Protein AF-A0A5B7D4N6-F1 (afdb_monomer)

Sequence (254 aa):
MAEAPPDDCRPLKYSIHKFSTFSSNYVPENILEDKPSNQGSRWSSDSNNPPQSWGSTFNFSIWHVALGGFDEWTMVQKCINWYTTYREREAIRLCLKHFRQHNYTEAFESLEKRTRVTLEDPRLTRLHKMLVEQGDFDGCEQLIGEAAEEYKPQWTPIIPNPGGSSGPPPRPGMRGGHQMCIDTNTQGSRQLFILAGQRIKEYLTDFFMYNIDTDTVTYISDGTRKDSSSVPAAGFTQKATIDPHLNQIHVLSY

Foldseek 3Di:
DDDDDPPAKDWDDDDCPDDDAFDDLQDPCLQDDQDPVDPSSWTWHPDCPVPDDPDRPGTDIHRYDIDIGHDPCVVVVVVVVVVVVVVVLVVLLVVLVVCVVVVVVVSNCVSCVVPVRDNDDVLVVVLCCCVPVPVPPVVNVVSVVVVVVVDDDDDDDPDDQPPDPPPGADDDDDFAQWDWEWDPPPPPWIKIKIAWGDDPHDTFQWIWIATPRVRHIDTPDRRPDPPCVPTDDGDGNWDWYADNVVRDIDIHDD

InterPro domains:
  IPR006594 LIS1 homology motif [PS50896] (87-119)
  IPR010565 Muskelin, N-terminal [PF06588] (50-122)
  IPR052456 CTLH complex component protein [PTHR15526] (51-186)

Secondary structure (DSSP, 8-state):
-PPPPSTT-EEEP------S---TT--GGGGGS--TT-TTSSEE-S---S--SSSTTSPPEE----EEE---HHHHHHHHHHHHHHHHHHHHHHHHHHHHHTT-HHHHHHHHHHH----S-HHHHHHHIIIIII--HHHHHHHHHHHHHH-------SS-----SS----PPPP-BS-EEEEE--STT--EEEEEEEEETTEEEEEEEEEETTTTEEEEEE-S--S-TTSSPPP-SS-EEEEETTTTEEEEE--

Organism: Portunus trituberculatus (NCBI:txid210409)

pLDDT: mean 83.98, std 14.13, range [33.28, 98.06]

Nearest PDB structures (foldseek):
  8ttq-assembly1_B  TM=3.497E-01  e=1.513E-15  Homo sapiens
  8pks-assembly7_M  TM=7.128E-01  e=9.989E-03  Homo sapiens
  8p2u-assembly1_A  TM=6.263E-01  e=2.662E-02  synthetic construct
  4iqk-assembly1_A  TM=7.103E-01  e=1.496E-02  Homo sapiens
  8pjq-assembly1_A  TM=6.071E-01  e=5.632E-02  synthetic construct

Radius of gyration: 26.28 Å; Cα contacts (8 Å, |Δi|>4): 325; chains: 1; bounding box: 58×65×65 Å

Solvent-accessible surface area (backbone atoms only — not comparable to full-atom values): 15456 Å² total; per-residue (Å²): 130,86,81,75,60,65,99,69,52,38,83,53,88,84,76,90,85,78,76,94,63,52,35,88,84,18,38,71,72,30,20,75,41,88,43,91,91,40,92,68,35,17,18,24,33,67,55,46,81,82,80,78,50,100,45,94,87,45,50,43,73,46,45,59,66,85,49,72,40,72,78,56,58,83,58,46,51,54,53,49,53,52,49,49,55,50,50,52,53,50,49,52,29,50,50,40,51,52,24,58,76,70,68,38,57,70,62,29,54,53,49,37,71,74,67,68,58,74,73,66,57,70,67,58,55,50,43,46,44,31,52,72,74,65,63,36,56,70,61,39,53,51,56,53,52,57,52,55,73,68,62,67,92,78,84,74,70,94,69,73,78,80,92,54,101,61,76,81,74,81,64,87,70,82,63,47,48,48,36,69,38,74,40,76,73,51,88,94,47,40,33,39,36,41,38,42,4,30,41,96,88,45,66,30,41,30,30,36,37,34,32,69,80,77,76,43,64,44,80,78,38,82,52,76,66,88,68,67,85,80,50,70,76,62,38,67,63,47,47,61,48,66,41,72,89,78,72,42,74,51,73,52,77,133

Structure (mmCIF, N/CA/C/O backbone):
data_AF-A0A5B7D4N6-F1
#
_entry.id   AF-A0A5B7D4N6-F1
#
loop_
_atom_site.group_PDB
_atom_site.id
_atom_site.type_symbol
_atom_site.label_atom_id
_atom_site.label_alt_id
_atom_site.label_comp_id
_atom_site.label_asym_id
_atom_site.label_entity_id
_atom_site.label_seq_id
_atom_site.pdbx_PDB_ins_code
_atom_site.Cartn_x
_atom_site.Cartn_y
_atom_site.Cartn_z
_atom_site.occupancy
_atom_site.B_iso_or_equiv
_atom_site.auth_seq_id
_atom_site.auth_comp_id
_atom_site.auth_asym_id
_atom_site.auth_atom_id
_atom_site.pdbx_PDB_model_num
ATOM 1 N N . MET A 1 1 ? 14.338 -12.158 -30.156 1.00 33.28 1 MET A N 1
ATOM 2 C CA . MET A 1 1 ? 13.023 -11.514 -30.347 1.00 33.28 1 MET A CA 1
ATOM 3 C C . MET A 1 1 ? 12.293 -11.657 -29.028 1.00 33.28 1 MET A C 1
ATOM 5 O O . MET A 1 1 ? 12.225 -12.778 -28.549 1.00 33.28 1 MET A O 1
ATOM 9 N N . ALA A 1 2 ? 11.912 -10.549 -28.391 1.00 34.78 2 ALA A N 1
ATOM 10 C CA . ALA A 1 2 ? 11.245 -10.567 -27.090 1.00 34.78 2 ALA A CA 1
ATOM 11 C C . ALA A 1 2 ? 9.877 -11.257 -27.221 1.00 34.78 2 ALA A C 1
ATOM 13 O O . ALA A 1 2 ? 9.110 -10.902 -28.116 1.00 34.78 2 ALA A O 1
ATOM 14 N N . GLU A 1 3 ? 9.604 -12.260 -26.385 1.00 36.84 3 GLU A N 1
ATOM 15 C CA . GLU A 1 3 ? 8.270 -12.858 -26.284 1.00 36.84 3 GLU A CA 1
ATOM 16 C C . GLU A 1 3 ? 7.305 -11.830 -25.697 1.00 36.84 3 GLU A C 1
ATOM 18 O O . GLU A 1 3 ? 7.636 -11.098 -24.760 1.00 36.84 3 GLU A O 1
ATOM 23 N N . ALA A 1 4 ? 6.139 -11.725 -26.330 1.00 39.22 4 ALA A N 1
ATOM 24 C CA . ALA A 1 4 ? 5.142 -10.728 -26.004 1.00 39.22 4 ALA A CA 1
ATOM 25 C C . ALA A 1 4 ? 4.599 -10.951 -24.578 1.00 39.22 4 ALA A C 1
ATOM 27 O O . ALA A 1 4 ? 4.459 -12.099 -24.148 1.00 39.22 4 ALA A O 1
ATOM 28 N N . PRO A 1 5 ? 4.279 -9.869 -23.844 1.00 44.69 5 PRO A N 1
ATOM 29 C CA . PRO A 1 5 ? 3.538 -9.967 -22.589 1.00 44.69 5 PRO A CA 1
ATOM 30 C C . PRO A 1 5 ? 2.237 -10.772 -22.796 1.00 44.69 5 PRO A C 1
ATOM 32 O O . PRO A 1 5 ? 1.761 -10.839 -23.930 1.00 44.69 5 PRO A O 1
ATOM 35 N N . PRO A 1 6 ? 1.650 -11.380 -21.739 1.00 51.59 6 PRO A N 1
ATOM 36 C CA . PRO A 1 6 ? 0.363 -12.080 -21.856 1.00 51.59 6 PRO A CA 1
ATOM 37 C C . PRO A 1 6 ? -0.610 -11.196 -22.641 1.00 51.59 6 PRO A C 1
ATOM 39 O O . PRO A 1 6 ? -0.659 -10.013 -22.321 1.00 51.59 6 PRO A O 1
ATOM 42 N N . ASP A 1 7 ? -1.316 -11.750 -23.639 1.00 55.69 7 ASP A N 1
ATOM 43 C CA . ASP A 1 7 ? -1.948 -11.063 -24.798 1.00 55.69 7 ASP A CA 1
ATOM 44 C C . ASP A 1 7 ? -2.719 -9.742 -24.528 1.00 55.69 7 ASP A C 1
ATOM 46 O O . ASP A 1 7 ? -2.995 -8.989 -25.459 1.00 55.69 7 ASP A O 1
ATOM 50 N N . ASP A 1 8 ? -3.034 -9.410 -23.272 1.00 66.88 8 ASP A N 1
ATOM 51 C CA . ASP A 1 8 ? -3.729 -8.188 -22.852 1.00 66.88 8 ASP A CA 1
ATOM 52 C C . ASP A 1 8 ? -2.929 -7.211 -21.961 1.00 66.88 8 ASP A C 1
ATOM 54 O O . ASP A 1 8 ? -3.451 -6.151 -21.616 1.00 66.88 8 ASP A O 1
ATOM 58 N N . CYS A 1 9 ? -1.680 -7.504 -21.580 1.00 74.12 9 CYS A N 1
ATOM 59 C CA . CYS A 1 9 ? -0.833 -6.564 -20.836 1.00 74.12 9 CYS A CA 1
ATOM 60 C C . CYS A 1 9 ? -0.079 -5.653 -21.817 1.00 74.12 9 CYS A C 1
ATOM 62 O O . CYS A 1 9 ? 0.764 -6.099 -22.595 1.00 74.12 9 CYS A O 1
ATOM 64 N N . ARG A 1 10 ? -0.405 -4.358 -21.797 1.00 86.88 10 ARG A N 1
ATOM 65 C CA . ARG A 1 10 ? -0.003 -3.367 -22.805 1.00 86.88 10 ARG A CA 1
ATOM 66 C C . ARG A 1 10 ? 0.892 -2.290 -22.185 1.00 86.88 10 ARG A C 1
ATOM 68 O O . ARG A 1 10 ? 0.753 -1.995 -20.994 1.00 86.88 10 ARG A O 1
ATOM 75 N N . PRO A 1 11 ? 1.783 -1.659 -22.971 1.00 89.94 11 PRO A N 1
ATOM 76 C CA . PRO A 1 11 ? 2.513 -0.479 -22.522 1.00 89.94 11 PRO A CA 1
ATOM 77 C C . PRO A 1 11 ? 1.553 0.664 -22.166 1.00 89.94 11 PRO A C 1
ATOM 79 O O . PRO A 1 11 ? 0.771 1.119 -23.001 1.00 89.94 11 PRO A O 1
ATOM 82 N N . LEU A 1 12 ? 1.638 1.154 -20.932 1.00 93.50 12 LEU A N 1
ATOM 83 C CA . LEU A 1 12 ? 0.841 2.268 -20.433 1.00 93.50 12 LEU A CA 1
ATOM 84 C C . LEU A 1 12 ? 1.599 3.579 -20.636 1.00 93.50 12 LEU A C 1
ATOM 86 O O . LEU A 1 12 ? 2.702 3.774 -20.122 1.00 93.50 12 LEU A O 1
ATOM 90 N N . LYS A 1 13 ? 0.984 4.508 -21.371 1.00 94.38 13 LYS A N 1
ATOM 91 C CA . LYS A 1 13 ? 1.524 5.859 -21.555 1.00 94.38 13 LYS A CA 1
ATOM 92 C C . LYS A 1 13 ? 1.399 6.653 -20.257 1.00 94.38 13 LYS A C 1
ATOM 94 O O . LYS A 1 13 ? 0.362 6.614 -19.600 1.00 94.38 13 LYS A O 1
ATOM 99 N N . TYR A 1 14 ? 2.428 7.424 -19.929 1.00 96.50 14 TYR A N 1
ATOM 100 C CA . TYR A 1 14 ? 2.432 8.312 -18.772 1.00 96.50 14 TYR A CA 1
ATOM 101 C C . TYR A 1 14 ? 3.168 9.618 -19.089 1.00 96.50 14 TYR A C 1
ATOM 103 O O . TYR A 1 14 ? 3.873 9.727 -20.092 1.00 96.50 14 TYR A O 1
ATOM 111 N N . SER A 1 15 ? 2.986 10.617 -18.229 1.00 97.50 15 SER A N 1
ATOM 112 C CA . SER A 1 15 ? 3.754 11.861 -18.226 1.00 97.50 15 SER A CA 1
ATOM 113 C C . SER A 1 15 ? 4.344 12.099 -16.842 1.00 97.50 15 SER A C 1
ATOM 115 O O . SER A 1 15 ? 3.844 11.585 -15.836 1.00 97.50 15 SER A O 1
ATOM 117 N N . ILE A 1 16 ? 5.419 12.882 -16.774 1.00 97.50 16 ILE A N 1
ATOM 118 C CA . ILE A 1 16 ? 5.970 13.296 -15.488 1.00 97.50 16 ILE A CA 1
ATOM 119 C C . ILE A 1 16 ? 5.017 14.314 -14.864 1.00 97.50 16 ILE A C 1
ATOM 121 O O . ILE A 1 16 ? 4.858 15.425 -15.360 1.00 97.50 16 ILE A O 1
ATOM 125 N N . HIS A 1 17 ? 4.365 13.925 -13.768 1.00 97.38 17 HIS A N 1
ATOM 126 C CA . HIS A 1 17 ? 3.472 14.822 -13.035 1.00 97.38 17 HIS A CA 1
ATOM 127 C C . HIS A 1 17 ? 4.224 15.664 -11.997 1.00 97.38 17 HIS A C 1
ATOM 129 O O . HIS A 1 17 ? 3.964 16.856 -11.848 1.00 97.38 17 HIS A O 1
ATOM 135 N N . LYS A 1 18 ? 5.142 15.032 -11.257 1.00 96.56 18 LYS A N 1
ATOM 136 C CA . LYS A 1 18 ? 5.980 15.654 -10.230 1.00 96.56 18 LYS A CA 1
ATOM 137 C C . LYS A 1 18 ? 7.318 14.935 -10.143 1.00 96.56 18 LYS A C 1
ATOM 139 O O . LYS A 1 18 ? 7.412 13.745 -10.427 1.00 96.56 18 LYS A O 1
ATOM 144 N N . PHE A 1 19 ? 8.313 15.665 -9.674 1.00 93.88 19 PHE A N 1
ATOM 145 C CA . PHE A 1 19 ? 9.635 15.178 -9.311 1.00 93.88 19 PHE A CA 1
ATOM 146 C C . PHE A 1 19 ? 10.076 15.915 -8.045 1.00 93.88 19 PHE A C 1
ATOM 148 O O . PHE A 1 19 ? 9.573 17.000 -7.754 1.00 93.88 19 PHE A O 1
ATOM 155 N N . SER A 1 20 ? 10.978 15.317 -7.271 1.00 91.88 20 SER A N 1
ATOM 156 C CA . SER A 1 20 ? 11.543 15.971 -6.090 1.00 91.88 20 SER A CA 1
ATOM 157 C C . SER A 1 20 ? 12.493 17.086 -6.512 1.00 91.88 20 SER A C 1
ATOM 159 O O . SER A 1 20 ? 12.248 18.257 -6.240 1.00 91.88 20 SER A O 1
ATOM 161 N N . THR A 1 21 ? 13.560 16.709 -7.209 1.00 91.44 21 THR A N 1
ATOM 162 C CA . THR A 1 21 ? 14.623 17.589 -7.688 1.00 91.44 21 THR A CA 1
ATOM 163 C C . THR A 1 21 ? 15.285 16.984 -8.923 1.00 91.44 21 THR A C 1
ATOM 165 O O . THR A 1 21 ? 15.031 15.825 -9.271 1.00 91.44 21 THR A O 1
ATOM 168 N N . PHE A 1 22 ? 16.144 17.745 -9.599 1.00 93.62 22 PHE A N 1
ATOM 169 C CA . PHE A 1 22 ? 17.024 17.193 -10.620 1.00 93.62 22 PHE A CA 1
ATOM 170 C C . PHE A 1 22 ? 18.331 17.978 -10.731 1.00 93.62 22 PHE A C 1
ATOM 172 O O . PHE A 1 22 ? 18.395 19.165 -10.415 1.00 93.62 22 PHE A O 1
ATOM 179 N N . SER A 1 23 ? 19.382 17.306 -11.192 1.00 92.19 23 SER A N 1
ATOM 180 C CA . SER A 1 23 ? 20.697 17.895 -11.410 1.00 92.19 23 SER A CA 1
ATOM 181 C C . SER A 1 23 ? 20.888 18.270 -12.876 1.00 92.19 23 SER A C 1
ATOM 183 O O . SER A 1 23 ? 20.861 17.408 -13.753 1.00 92.19 23 SER A O 1
ATOM 185 N N . SER A 1 24 ? 21.179 19.548 -13.136 1.00 91.19 24 SER A N 1
ATOM 186 C CA . SER A 1 24 ? 21.671 20.023 -14.435 1.00 91.19 24 SER A CA 1
ATOM 187 C C . SER A 1 24 ? 20.768 19.578 -15.607 1.00 91.19 24 SER A C 1
ATOM 189 O O . SER A 1 24 ? 19.564 19.817 -15.564 1.00 91.19 24 SER A O 1
ATOM 191 N N . ASN A 1 25 ? 21.321 18.926 -16.635 1.00 90.69 25 ASN A N 1
ATOM 192 C CA . ASN A 1 25 ? 20.575 18.443 -17.807 1.00 90.69 25 ASN A CA 1
ATOM 193 C C . ASN A 1 25 ? 19.912 17.060 -17.613 1.00 90.69 25 ASN A C 1
ATOM 195 O O . ASN A 1 25 ? 19.332 16.520 -18.555 1.00 90.69 25 ASN A O 1
ATOM 199 N N . TYR A 1 26 ? 19.991 16.465 -16.419 1.00 94.38 26 TYR A N 1
ATOM 200 C CA . TYR A 1 26 ? 19.408 15.153 -16.117 1.00 94.38 26 TYR A CA 1
ATOM 201 C C . TYR A 1 26 ? 17.948 15.285 -15.675 1.00 94.38 26 TYR A C 1
ATOM 203 O O . TYR A 1 26 ? 17.583 14.963 -14.540 1.00 94.38 26 TYR A O 1
ATOM 211 N N . VAL A 1 27 ? 17.124 15.822 -16.572 1.00 96.31 27 VAL A N 1
ATOM 212 C CA . VAL A 1 27 ? 15.722 16.148 -16.306 1.00 96.31 27 VAL A CA 1
ATOM 213 C C . VAL A 1 27 ? 14.854 14.889 -16.137 1.00 96.31 27 VAL A C 1
ATOM 215 O O . VAL A 1 27 ? 15.186 13.831 -16.679 1.00 96.31 27 VAL A O 1
ATOM 218 N N . PRO A 1 28 ? 13.741 14.971 -15.388 1.00 96.94 28 PRO A N 1
ATOM 219 C CA . PRO A 1 28 ? 12.805 13.862 -15.186 1.00 96.94 28 PRO A CA 1
ATOM 220 C C . PRO A 1 28 ? 12.286 13.224 -16.478 1.00 96.94 28 PRO A C 1
ATOM 222 O O . PRO A 1 28 ? 12.101 12.013 -16.530 1.00 96.94 28 PRO A O 1
ATOM 225 N N . GLU A 1 29 ? 12.073 14.017 -17.528 1.00 97.19 29 GLU A N 1
ATOM 226 C CA . GLU A 1 29 ? 11.532 13.571 -18.815 1.00 97.19 29 GLU A CA 1
ATOM 227 C C . GLU A 1 29 ? 12.453 12.582 -19.537 1.00 97.19 29 GLU A C 1
ATOM 229 O O . GLU A 1 29 ? 11.976 11.793 -20.350 1.00 97.19 29 GLU A O 1
ATOM 234 N N . ASN A 1 30 ? 13.747 12.556 -19.202 1.00 96.81 30 ASN A N 1
ATOM 235 C CA . ASN A 1 30 ? 14.701 11.631 -19.807 1.00 96.81 30 ASN A CA 1
ATOM 236 C C . ASN A 1 30 ? 14.340 10.157 -19.558 1.00 96.81 30 ASN A C 1
ATOM 238 O O . ASN A 1 30 ? 14.738 9.308 -20.347 1.00 96.81 30 ASN A O 1
ATOM 242 N N . ILE A 1 31 ? 13.563 9.838 -18.511 1.00 97.06 31 ILE A N 1
ATOM 243 C CA . ILE A 1 31 ? 13.152 8.450 -18.229 1.00 97.06 31 ILE A CA 1
ATOM 244 C C . ILE A 1 31 ? 12.132 7.906 -19.241 1.00 97.06 31 ILE A C 1
ATOM 246 O O . ILE A 1 31 ? 11.876 6.703 -19.256 1.00 97.06 31 ILE A O 1
ATOM 250 N N . LEU A 1 32 ? 11.515 8.776 -20.049 1.00 96.06 32 LEU A N 1
ATOM 251 C CA . LEU A 1 32 ? 10.530 8.394 -21.066 1.00 96.06 32 LEU A CA 1
ATOM 252 C C . LEU A 1 32 ? 11.181 7.715 -22.280 1.00 96.06 32 LEU A C 1
ATOM 254 O O . LEU A 1 32 ? 10.492 7.049 -23.049 1.00 96.06 32 LEU A O 1
ATOM 258 N N . GLU A 1 33 ? 12.491 7.885 -22.463 1.00 93.62 33 GLU A N 1
ATOM 259 C CA . GLU A 1 33 ? 13.233 7.371 -23.610 1.00 93.62 33 GLU A CA 1
ATOM 260 C C . GLU A 1 33 ? 14.192 6.254 -23.187 1.00 93.62 33 GLU A C 1
ATOM 262 O O . GLU A 1 33 ? 15.013 6.435 -22.290 1.00 93.62 33 GLU A O 1
ATOM 267 N N . ASP A 1 34 ? 14.141 5.113 -23.872 1.00 94.38 34 ASP A N 1
ATOM 268 C CA . ASP A 1 34 ? 15.116 4.037 -23.680 1.00 94.38 34 ASP A CA 1
ATOM 269 C C . ASP A 1 34 ? 16.319 4.238 -24.616 1.00 94.38 34 ASP A C 1
ATOM 271 O O . ASP A 1 34 ? 16.313 3.830 -25.781 1.00 94.38 34 ASP A O 1
ATOM 275 N N . LYS A 1 35 ? 17.343 4.953 -24.132 1.00 94.62 35 LYS A N 1
ATOM 276 C CA . LYS A 1 35 ? 18.585 5.231 -24.880 1.00 94.62 35 LYS A CA 1
ATOM 277 C C . LYS A 1 35 ? 19.815 4.771 -24.084 1.00 94.62 35 LYS A C 1
ATOM 279 O O . LYS A 1 35 ? 20.587 5.615 -23.622 1.00 94.62 35 LYS A O 1
ATOM 284 N N . PRO A 1 36 ? 20.062 3.452 -23.960 1.00 92.44 36 PRO A N 1
ATOM 285 C CA . PRO A 1 36 ? 21.145 2.910 -23.130 1.00 92.44 36 PRO A CA 1
ATOM 286 C C . PRO A 1 36 ? 22.546 3.314 -23.615 1.00 92.44 36 PRO A C 1
ATOM 288 O O . PRO A 1 36 ? 23.494 3.339 -22.836 1.00 92.44 36 PRO A O 1
ATOM 291 N N . SER A 1 37 ? 22.692 3.678 -24.893 1.00 92.94 37 SER A N 1
ATOM 292 C CA . SER A 1 37 ? 23.948 4.179 -25.464 1.00 92.94 37 SER A CA 1
ATOM 293 C C . SER A 1 37 ? 24.244 5.648 -25.135 1.00 92.94 37 SER A C 1
ATOM 295 O O . SER A 1 37 ? 25.314 6.143 -25.483 1.00 92.94 37 SER A O 1
ATOM 297 N N . ASN A 1 38 ? 23.311 6.375 -24.513 1.00 92.44 38 ASN A N 1
ATOM 298 C CA . ASN A 1 38 ? 23.453 7.792 -24.193 1.00 92.44 38 ASN A CA 1
ATOM 299 C C . ASN A 1 38 ? 23.505 8.000 -22.675 1.00 92.44 38 ASN A C 1
ATOM 301 O O . ASN A 1 38 ? 22.468 8.007 -22.019 1.00 92.44 38 ASN A O 1
ATOM 305 N N . GLN A 1 39 ? 24.695 8.283 -22.130 1.00 90.44 39 GLN 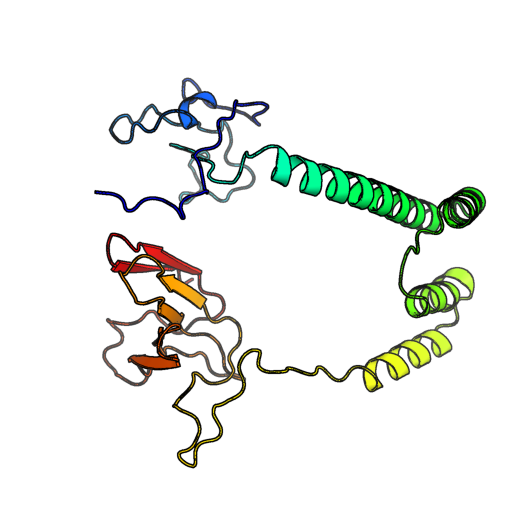A N 1
ATOM 306 C CA . GLN A 1 39 ? 24.894 8.546 -20.694 1.00 90.44 39 GLN A CA 1
ATOM 307 C C . GLN A 1 39 ? 24.040 9.719 -20.155 1.00 90.44 39 GLN A C 1
ATOM 309 O O . GLN A 1 39 ? 23.751 9.798 -18.958 1.00 90.44 39 GLN A O 1
ATOM 314 N N . GLY A 1 40 ? 23.650 10.648 -21.030 1.00 92.00 40 GLY A N 1
ATOM 315 C CA . GLY A 1 40 ? 22.785 11.776 -20.697 1.00 92.00 40 GLY A CA 1
ATOM 316 C C . GLY A 1 40 ? 21.304 11.417 -20.562 1.00 92.00 40 GLY A C 1
ATOM 317 O O . GLY A 1 40 ? 20.560 12.199 -19.979 1.00 92.00 40 GLY A O 1
ATOM 318 N N . SER A 1 41 ? 20.871 10.253 -21.061 1.00 95.00 41 SER A N 1
ATOM 319 C CA . SER A 1 41 ? 19.463 9.832 -21.086 1.00 95.00 41 SER A CA 1
ATOM 320 C C . SER A 1 41 ? 19.027 9.245 -19.748 1.00 95.00 41 SER A C 1
ATOM 322 O O . SER A 1 41 ? 18.723 8.062 -19.625 1.00 95.00 41 SER A O 1
ATOM 324 N N . ARG A 1 42 ? 19.058 10.082 -18.713 1.00 95.31 42 ARG A N 1
ATOM 325 C CA . ARG A 1 42 ? 18.608 9.739 -17.366 1.00 95.31 42 ARG A CA 1
ATOM 326 C C . ARG A 1 42 ? 18.057 10.954 -16.645 1.00 95.31 42 ARG A C 1
ATOM 328 O O . ARG A 1 42 ? 18.515 12.077 -16.864 1.00 95.31 42 ARG A O 1
ATOM 335 N N . TRP A 1 43 ? 17.139 10.711 -15.725 1.00 96.06 43 TRP A N 1
ATOM 336 C CA . TRP A 1 43 ? 16.893 11.628 -14.623 1.00 96.06 43 TRP A CA 1
ATOM 337 C C . TRP A 1 43 ? 17.981 11.439 -13.570 1.00 96.06 43 TRP A C 1
ATOM 339 O O . TRP A 1 43 ? 18.435 10.316 -13.334 1.00 96.06 43 TRP A O 1
ATOM 349 N N . SER A 1 44 ? 18.421 12.516 -12.925 1.00 94.31 44 SER A N 1
ATOM 350 C CA . SER A 1 44 ? 19.272 12.417 -11.740 1.00 94.31 44 SER A CA 1
ATOM 351 C C . SER A 1 44 ? 18.859 13.431 -10.698 1.00 94.31 44 SER A C 1
ATOM 353 O O . SER A 1 44 ? 18.706 14.597 -11.042 1.00 94.31 44 SER A O 1
ATOM 355 N N . SER A 1 45 ? 18.716 13.014 -9.441 1.00 92.12 45 SER A N 1
ATOM 356 C CA . SER A 1 45 ? 18.410 13.937 -8.344 1.00 92.12 45 SER A CA 1
ATOM 357 C C . SER A 1 45 ? 19.545 14.949 -8.132 1.00 92.12 45 SER A C 1
ATOM 359 O O . SER A 1 45 ? 20.681 14.735 -8.563 1.00 92.12 45 SER A O 1
ATOM 361 N N . ASP A 1 46 ? 19.256 16.066 -7.465 1.00 89.38 46 ASP A N 1
ATOM 362 C CA . ASP A 1 46 ? 20.285 17.023 -7.018 1.00 89.38 46 ASP A CA 1
ATOM 363 C C . ASP A 1 46 ? 20.954 16.621 -5.689 1.00 89.38 46 ASP A C 1
ATOM 365 O O . ASP A 1 46 ? 22.040 17.105 -5.375 1.00 89.38 46 ASP A O 1
ATOM 369 N N . SER A 1 47 ? 20.323 15.706 -4.947 1.00 81.75 47 SER A N 1
ATOM 370 C CA . SER A 1 47 ? 20.705 15.254 -3.612 1.00 81.75 47 SER A CA 1
ATOM 371 C C . SER A 1 47 ? 20.595 13.735 -3.491 1.00 81.75 47 SER A C 1
ATOM 373 O O . SER A 1 47 ? 19.775 13.096 -4.155 1.00 81.75 47 SER A O 1
ATOM 375 N N . ASN A 1 48 ? 21.402 13.154 -2.608 1.00 79.19 48 ASN A N 1
ATOM 376 C CA . ASN A 1 48 ? 21.421 11.733 -2.276 1.00 79.19 48 ASN A CA 1
ATOM 377 C C . ASN A 1 48 ? 20.740 11.415 -0.926 1.00 79.19 48 ASN A C 1
ATOM 379 O O . ASN A 1 48 ? 20.967 10.341 -0.384 1.00 79.19 48 ASN A O 1
ATOM 383 N N . ASN A 1 49 ? 19.926 12.315 -0.361 1.00 76.12 49 ASN A N 1
ATOM 384 C CA . ASN A 1 49 ? 19.257 12.106 0.931 1.00 76.12 49 ASN A CA 1
ATOM 385 C C . ASN A 1 49 ? 17.774 11.696 0.749 1.00 76.12 49 ASN A C 1
ATOM 387 O O . ASN A 1 49 ? 17.046 12.437 0.083 1.00 76.12 49 ASN A O 1
ATOM 391 N N . PRO A 1 50 ? 17.288 10.583 1.347 1.00 66.00 50 PRO A N 1
ATOM 392 C CA . PRO A 1 50 ? 18.002 9.613 2.193 1.00 66.00 50 PRO A CA 1
ATOM 393 C C . PRO A 1 50 ? 18.902 8.647 1.399 1.00 66.00 50 PRO A C 1
ATOM 395 O O . PRO A 1 50 ? 18.462 8.153 0.367 1.00 66.00 50 PRO A O 1
ATOM 398 N N . PRO A 1 51 ? 20.124 8.326 1.871 1.00 60.28 51 PRO A N 1
ATOM 399 C CA . PRO A 1 51 ? 21.145 7.628 1.084 1.00 60.28 51 PRO A CA 1
ATOM 400 C C . PRO A 1 51 ? 20.845 6.138 0.904 1.00 60.28 51 PRO A C 1
ATOM 402 O O . PRO A 1 51 ? 21.000 5.341 1.827 1.00 60.28 51 PRO A O 1
ATOM 405 N N . GLN A 1 52 ? 20.439 5.758 -0.309 1.00 61.81 52 GLN A N 1
ATOM 406 C CA . GLN A 1 52 ? 20.210 4.363 -0.720 1.00 61.81 52 GLN A CA 1
ATOM 407 C C . GLN A 1 52 ? 20.721 4.061 -2.143 1.00 61.81 52 GLN A C 1
ATOM 409 O O . GLN A 1 52 ? 20.257 3.126 -2.791 1.00 61.81 52 GLN A O 1
ATOM 414 N N . SER A 1 53 ? 21.654 4.856 -2.673 1.00 66.06 53 SER A N 1
ATOM 415 C CA . SER A 1 53 ? 22.289 4.583 -3.967 1.00 66.06 53 SER A CA 1
ATOM 416 C C . SER A 1 53 ? 23.442 3.579 -3.815 1.00 66.06 53 SER A C 1
ATOM 418 O O . SER A 1 53 ? 24.073 3.489 -2.763 1.00 66.06 53 SER A O 1
ATOM 420 N N . TRP A 1 54 ? 23.739 2.826 -4.884 1.00 59.78 54 TRP A N 1
ATOM 421 C CA . TRP A 1 54 ? 24.833 1.838 -4.927 1.00 59.78 54 TRP A CA 1
ATOM 422 C C . TRP A 1 54 ? 26.217 2.418 -4.586 1.00 59.78 54 TRP A C 1
ATOM 424 O O . TRP A 1 54 ? 27.108 1.673 -4.188 1.00 59.78 54 TRP A O 1
ATOM 434 N N . GLY A 1 55 ? 26.403 3.735 -4.708 1.00 65.94 55 GLY A N 1
ATOM 435 C CA . GLY A 1 55 ? 27.558 4.429 -4.153 1.00 65.94 55 GLY A CA 1
ATOM 436 C C . GLY A 1 55 ? 27.104 5.611 -3.310 1.00 65.94 55 GLY A C 1
ATOM 437 O O . GLY A 1 55 ? 26.381 6.480 -3.791 1.00 65.94 55 GLY A O 1
ATOM 438 N N . SER A 1 56 ? 27.571 5.652 -2.063 1.00 62.00 56 SER A N 1
ATOM 439 C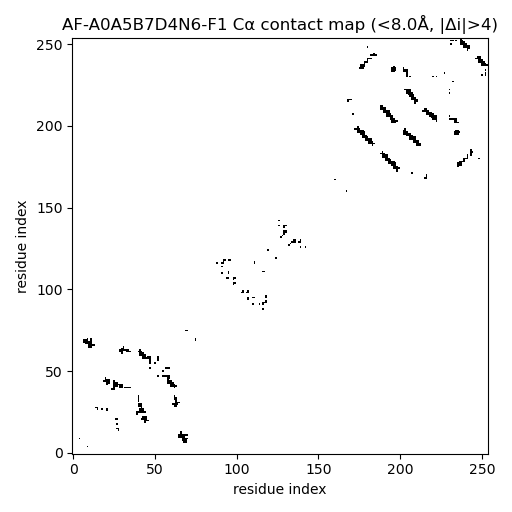 CA . SER A 1 56 ? 27.173 6.616 -1.027 1.00 62.00 56 SER A CA 1
ATOM 440 C C . SER A 1 56 ? 27.404 8.089 -1.392 1.00 62.00 56 SER A C 1
ATOM 442 O O . SER A 1 56 ? 26.866 8.978 -0.735 1.00 62.00 56 SER A O 1
ATOM 444 N N . THR A 1 57 ? 28.175 8.361 -2.444 1.00 70.75 57 THR A N 1
ATOM 445 C CA . THR A 1 57 ? 28.526 9.700 -2.935 1.00 70.75 57 THR A CA 1
ATOM 446 C C . THR A 1 57 ? 27.776 10.117 -4.201 1.00 70.75 57 THR A C 1
ATOM 448 O O . THR A 1 57 ? 27.918 11.261 -4.629 1.00 70.75 57 THR A O 1
ATOM 451 N N . PHE A 1 58 ? 26.983 9.229 -4.811 1.00 77.75 58 PHE A N 1
ATOM 452 C CA . PHE A 1 58 ? 26.269 9.523 -6.053 1.00 77.75 58 PHE A CA 1
ATOM 453 C C . PHE A 1 58 ? 24.800 9.858 -5.806 1.00 77.75 58 PHE A C 1
ATOM 455 O O . PHE A 1 58 ? 24.117 9.210 -5.006 1.00 77.75 58 PHE A O 1
ATOM 462 N N . ASN A 1 59 ? 24.310 10.838 -6.565 1.00 83.75 59 ASN A N 1
ATOM 463 C CA . ASN A 1 59 ? 22.890 11.159 -6.660 1.00 83.75 59 ASN A CA 1
ATOM 464 C C . ASN A 1 59 ? 22.097 9.984 -7.256 1.00 83.75 59 ASN A C 1
ATOM 466 O O . ASN A 1 59 ? 22.644 9.137 -7.967 1.00 83.75 59 ASN A O 1
ATOM 470 N N . PHE A 1 60 ? 20.790 9.946 -6.998 1.00 88.56 60 PHE A N 1
ATOM 471 C CA . PHE A 1 60 ? 19.902 8.944 -7.586 1.00 88.56 60 PHE A CA 1
ATOM 472 C C . PHE A 1 60 ? 19.819 9.131 -9.089 1.00 88.56 60 PHE A C 1
ATOM 474 O O . PHE A 1 60 ? 19.883 10.255 -9.578 1.00 88.56 60 PHE A O 1
ATOM 481 N N . SER A 1 61 ? 19.700 8.036 -9.834 1.00 91.12 61 SER A N 1
ATOM 482 C CA . SER A 1 61 ? 19.572 8.080 -11.287 1.00 91.12 61 SER A CA 1
ATOM 483 C C . SER A 1 61 ? 18.612 7.020 -11.787 1.00 91.12 61 SER A C 1
ATOM 485 O O . SER A 1 61 ? 18.708 5.863 -11.386 1.00 91.12 61 SER A O 1
ATOM 487 N N . ILE A 1 62 ? 17.716 7.424 -12.683 1.00 93.69 62 ILE A N 1
ATOM 488 C CA . ILE A 1 62 ? 16.796 6.530 -13.386 1.00 93.69 62 ILE A CA 1
ATOM 489 C C . ILE A 1 62 ? 17.003 6.758 -14.878 1.00 93.69 62 ILE A C 1
ATOM 491 O O . ILE A 1 62 ? 16.944 7.895 -15.336 1.00 93.69 62 ILE A O 1
ATOM 495 N N . TRP A 1 63 ? 17.269 5.682 -15.612 1.00 94.06 63 TRP A N 1
ATOM 496 C CA . TRP A 1 63 ? 17.567 5.725 -17.045 1.00 94.06 63 TRP A CA 1
ATOM 497 C C . TRP A 1 63 ? 16.304 5.635 -17.888 1.00 94.06 63 TRP A C 1
ATOM 499 O O . TRP A 1 63 ? 16.083 6.463 -18.759 1.00 94.06 63 TRP A O 1
ATOM 509 N N . HIS A 1 64 ? 15.448 4.666 -17.577 1.00 95.69 64 HIS A N 1
ATOM 510 C CA . HIS A 1 64 ? 14.211 4.435 -18.299 1.00 95.69 64 HIS A CA 1
ATOM 511 C C . HIS A 1 64 ? 13.156 3.835 -17.367 1.00 95.69 64 HIS A C 1
ATOM 513 O O . HIS A 1 64 ? 13.487 3.056 -16.469 1.00 95.69 64 HIS A O 1
ATOM 519 N N . VAL A 1 65 ? 11.891 4.202 -17.575 1.00 94.88 65 VAL A N 1
ATOM 520 C CA . VAL A 1 65 ? 10.739 3.577 -16.922 1.00 94.88 65 VAL A CA 1
ATOM 521 C C . VAL A 1 65 ? 9.727 3.182 -17.993 1.00 94.88 65 VAL A C 1
ATOM 523 O O . VAL A 1 65 ? 9.305 3.997 -18.805 1.00 94.88 65 VAL A O 1
ATOM 526 N N . ALA A 1 66 ? 9.296 1.925 -17.959 1.00 93.88 66 ALA A N 1
ATOM 527 C CA . ALA A 1 66 ? 8.173 1.436 -18.743 1.00 93.88 66 ALA A CA 1
ATOM 528 C C . ALA A 1 66 ? 7.107 0.902 -17.786 1.00 93.88 66 ALA A C 1
ATOM 530 O O . ALA A 1 66 ? 7.409 0.139 -16.868 1.00 93.88 66 ALA A O 1
ATOM 531 N N . LEU A 1 67 ? 5.858 1.313 -17.995 1.00 93.38 67 LEU A N 1
ATOM 532 C CA . LEU A 1 67 ? 4.712 0.803 -17.250 1.00 93.38 67 LEU A CA 1
ATOM 533 C C . LEU A 1 67 ? 3.966 -0.194 -18.137 1.00 93.38 67 LEU A C 1
ATOM 535 O O . LEU A 1 67 ? 3.642 0.123 -19.278 1.00 93.38 67 LEU A O 1
ATOM 539 N N . GLY A 1 68 ? 3.695 -1.388 -17.617 1.00 91.25 68 GLY A N 1
ATOM 540 C CA . GLY A 1 68 ? 2.884 -2.407 -18.282 1.00 91.25 68 GLY A CA 1
ATOM 541 C C . GLY A 1 68 ? 1.634 -2.704 -17.465 1.00 91.25 68 GLY A C 1
ATOM 542 O O . GLY A 1 68 ? 1.702 -2.780 -16.237 1.00 91.25 68 GLY A O 1
ATOM 543 N N . GLY A 1 69 ? 0.490 -2.853 -18.125 1.00 91.12 69 GLY A N 1
ATOM 544 C CA . GLY A 1 69 ? -0.746 -3.230 -17.452 1.00 91.12 69 GLY A CA 1
ATOM 545 C C . GLY A 1 69 ? -1.949 -3.247 -18.379 1.00 91.12 69 GLY A C 1
ATOM 546 O O . GLY A 1 69 ? -1.819 -3.349 -19.594 1.00 91.12 69 GLY A O 1
ATOM 547 N N . PHE A 1 70 ? -3.131 -3.143 -17.787 1.00 90.69 70 PHE A N 1
ATOM 548 C CA . PHE A 1 70 ? -4.391 -3.206 -18.512 1.00 90.69 70 PHE A CA 1
ATOM 549 C C . PHE A 1 70 ? -5.065 -1.831 -18.525 1.00 90.69 70 PHE A C 1
ATOM 551 O O . PHE A 1 70 ? -5.336 -1.271 -17.462 1.00 90.69 70 PHE A O 1
ATOM 558 N N . ASP A 1 71 ? -5.354 -1.305 -19.714 1.00 90.69 71 ASP A N 1
ATOM 559 C CA . ASP A 1 71 ? -5.999 0.000 -19.923 1.00 90.69 71 ASP A CA 1
ATOM 560 C C . ASP A 1 71 ? -7.438 -0.096 -20.458 1.00 90.69 71 ASP A C 1
ATOM 562 O O . ASP A 1 71 ? -8.115 0.920 -20.614 1.00 90.69 71 ASP A O 1
ATOM 566 N N . GLU A 1 72 ? -7.929 -1.316 -20.690 1.00 92.88 72 GLU A N 1
ATOM 567 C CA . GLU A 1 72 ? -9.265 -1.569 -21.221 1.00 92.88 72 GLU A CA 1
ATOM 568 C C . GLU A 1 72 ? -10.350 -0.993 -20.297 1.00 92.88 72 GLU A C 1
ATOM 570 O O . GLU A 1 72 ? -10.559 -1.459 -19.168 1.00 92.88 72 GLU A O 1
ATOM 575 N N . TRP A 1 73 ? -11.076 0.017 -20.788 1.00 92.62 73 TRP A N 1
ATOM 576 C CA . TRP A 1 73 ? -11.980 0.825 -19.963 1.00 92.62 73 TRP A CA 1
ATOM 577 C C . TRP A 1 73 ? -13.053 -0.008 -19.260 1.00 92.62 73 TRP A C 1
ATOM 579 O O . TRP A 1 73 ? -13.380 0.244 -18.102 1.00 92.62 73 TRP A O 1
ATOM 589 N N . THR A 1 74 ? -13.578 -1.044 -19.915 1.00 92.69 74 THR A N 1
ATOM 590 C CA . THR A 1 74 ? -14.624 -1.898 -19.331 1.00 92.69 74 THR A CA 1
ATOM 591 C C . THR A 1 74 ? -14.165 -2.652 -18.078 1.00 92.69 74 THR A C 1
ATOM 593 O O . THR A 1 74 ? -14.978 -2.910 -17.183 1.00 92.69 74 THR A O 1
ATOM 596 N N . MET A 1 75 ? -12.872 -2.973 -17.981 1.00 90.94 75 MET A N 1
ATOM 597 C CA . MET A 1 75 ? -12.268 -3.571 -16.795 1.00 90.94 75 MET A CA 1
ATOM 598 C C . MET A 1 75 ? -11.829 -2.495 -15.803 1.00 90.94 75 MET A C 1
ATOM 600 O O . MET A 1 75 ? -12.197 -2.553 -14.627 1.00 90.94 75 MET A O 1
ATOM 604 N N . VAL A 1 76 ? -11.105 -1.480 -16.282 1.00 93.75 76 VAL A N 1
ATOM 605 C CA . VAL A 1 76 ? -10.572 -0.394 -15.451 1.00 93.75 76 VAL A CA 1
ATOM 606 C C . VAL A 1 76 ? -11.694 0.339 -14.714 1.00 93.75 76 VAL A C 1
ATOM 608 O O . VAL A 1 76 ? -11.577 0.574 -13.514 1.00 93.75 76 VAL A O 1
ATOM 611 N N . GLN A 1 77 ? -12.826 0.617 -15.365 1.00 95.94 77 GLN A N 1
ATOM 612 C CA . GLN A 1 77 ? -13.974 1.283 -14.744 1.00 95.94 77 GLN A CA 1
ATOM 613 C C . GLN A 1 77 ? -14.552 0.477 -13.569 1.00 95.94 77 GLN A C 1
ATOM 615 O O . GLN A 1 77 ? -14.914 1.057 -12.546 1.00 95.94 77 GLN A O 1
ATOM 620 N N . LYS A 1 78 ? -14.624 -0.859 -13.670 1.00 95.62 78 LYS A N 1
ATOM 621 C CA . LYS A 1 78 ? -15.103 -1.711 -12.563 1.00 95.62 78 LYS A CA 1
ATOM 622 C C . LYS A 1 78 ? -14.163 -1.622 -11.365 1.00 95.62 78 LYS A C 1
ATOM 624 O O . LYS A 1 78 ? -14.627 -1.448 -10.238 1.00 95.62 78 LYS A O 1
ATOM 629 N N . CYS A 1 79 ? -12.857 -1.681 -11.623 1.00 95.69 79 CYS A N 1
ATOM 630 C CA . CYS A 1 79 ? -11.829 -1.512 -10.602 1.00 95.69 79 CYS A CA 1
ATOM 631 C C . CYS A 1 79 ? -11.888 -0.114 -9.971 1.00 95.69 79 CYS A C 1
ATOM 633 O O . CYS A 1 79 ? -11.836 -0.010 -8.750 1.00 95.69 79 CYS A O 1
ATOM 635 N N . ILE A 1 80 ? -12.070 0.947 -10.767 1.00 96.25 80 ILE A N 1
ATOM 636 C CA . ILE A 1 80 ? -12.218 2.328 -10.279 1.00 96.25 80 ILE A CA 1
ATOM 637 C C . ILE A 1 80 ? -13.449 2.467 -9.387 1.00 96.25 80 ILE A C 1
ATOM 639 O O . ILE A 1 80 ? -13.348 3.049 -8.308 1.00 96.25 80 ILE A O 1
ATOM 643 N N . ASN A 1 81 ? -14.600 1.936 -9.803 1.00 96.56 81 ASN A N 1
ATOM 644 C CA . ASN A 1 81 ? -15.835 2.022 -9.024 1.00 96.56 81 ASN A CA 1
ATOM 645 C C . ASN A 1 81 ? -15.678 1.323 -7.672 1.00 96.56 81 ASN A C 1
ATOM 647 O O . ASN A 1 81 ? -15.928 1.928 -6.631 1.00 96.56 81 ASN A O 1
ATOM 651 N N . TRP A 1 82 ? -15.183 0.082 -7.683 1.00 97.12 82 TRP A N 1
ATOM 652 C CA . TRP A 1 82 ? -14.888 -0.653 -6.456 1.00 97.12 82 TRP A CA 1
ATOM 653 C C . TRP A 1 82 ? -13.880 0.095 -5.574 1.00 97.12 82 TRP A C 1
ATOM 655 O O . TRP A 1 82 ? -14.109 0.265 -4.377 1.00 97.12 82 TRP A O 1
ATOM 665 N N . TYR A 1 83 ? -12.792 0.593 -6.165 1.00 96.75 83 TYR A N 1
ATOM 666 C CA . TYR A 1 83 ? -11.728 1.277 -5.436 1.00 96.75 83 TYR A CA 1
ATOM 667 C C . TYR A 1 83 ? -12.191 2.612 -4.850 1.00 96.75 83 TYR A C 1
ATOM 669 O O . TYR A 1 83 ? -11.756 2.992 -3.767 1.00 96.75 83 TYR A O 1
ATOM 677 N N . THR A 1 84 ? -13.105 3.309 -5.523 1.00 97.25 84 THR A N 1
ATOM 678 C CA . THR A 1 84 ? -13.715 4.549 -5.028 1.00 97.25 84 THR A CA 1
ATOM 679 C C . THR A 1 84 ? -14.566 4.263 -3.796 1.00 97.25 84 THR A C 1
ATOM 681 O O . THR A 1 84 ? -14.357 4.896 -2.764 1.00 97.25 84 THR A O 1
ATOM 684 N N . THR A 1 85 ? -15.436 3.249 -3.851 1.00 96.12 85 THR A N 1
ATOM 685 C CA . THR A 1 85 ? -16.223 2.810 -2.688 1.00 96.12 85 THR A CA 1
ATOM 686 C C . THR A 1 85 ? -15.328 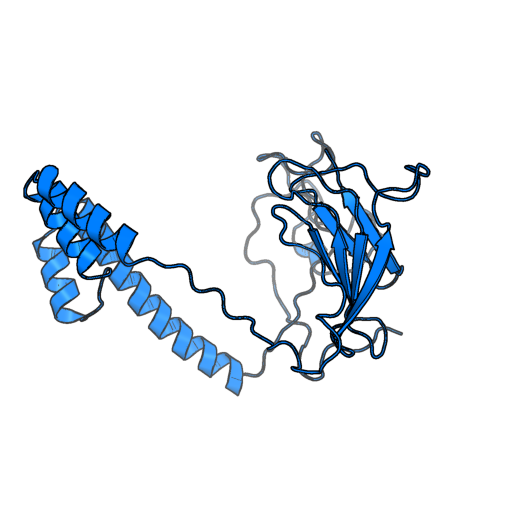2.340 -1.540 1.00 96.12 85 THR A C 1
ATOM 688 O O . THR A 1 85 ? -15.563 2.682 -0.381 1.00 96.12 85 THR A O 1
ATOM 691 N N . TYR A 1 86 ? -14.270 1.585 -1.846 1.00 96.56 86 TYR A N 1
ATOM 692 C CA . TYR A 1 86 ? -13.290 1.152 -0.854 1.00 96.56 86 TYR A CA 1
ATOM 693 C C . TYR A 1 86 ? -12.590 2.345 -0.189 1.00 96.56 86 TYR A C 1
ATOM 695 O O . TYR A 1 86 ? -12.530 2.418 1.036 1.00 96.56 86 TYR A O 1
ATOM 703 N N . ARG A 1 87 ? -12.101 3.311 -0.977 1.00 97.56 87 ARG A N 1
ATOM 704 C CA . ARG A 1 87 ? -11.433 4.518 -0.469 1.00 97.56 87 ARG A CA 1
ATOM 705 C C . ARG A 1 87 ? -12.353 5.385 0.373 1.00 97.56 87 ARG A C 1
ATOM 707 O O . ARG A 1 87 ? -11.894 5.924 1.372 1.00 97.56 87 ARG A O 1
ATOM 714 N N . GLU A 1 88 ? -13.616 5.527 -0.016 1.00 96.75 88 GLU A N 1
ATOM 715 C CA . GLU A 1 88 ? -14.612 6.255 0.770 1.00 96.75 88 GLU A CA 1
ATOM 716 C C . GLU A 1 88 ? -14.818 5.586 2.135 1.00 96.75 88 GLU A C 1
ATOM 718 O O . GLU A 1 88 ? -14.722 6.244 3.173 1.00 96.75 88 GLU A O 1
ATOM 723 N N . ARG A 1 89 ? -14.994 4.259 2.150 1.00 96.12 89 ARG A N 1
ATOM 724 C CA . ARG A 1 89 ? -15.109 3.481 3.389 1.00 96.12 89 ARG A CA 1
ATOM 725 C C . ARG A 1 89 ? -13.862 3.606 4.265 1.00 96.12 89 ARG A C 1
ATOM 727 O O . ARG A 1 89 ? -13.989 3.824 5.468 1.00 96.12 89 ARG A O 1
ATOM 734 N N . GLU A 1 90 ? -12.671 3.501 3.682 1.00 97.00 90 GLU A N 1
ATOM 735 C CA . GLU A 1 90 ? -11.414 3.646 4.420 1.00 97.00 90 GLU A CA 1
ATOM 736 C C . GLU A 1 90 ? -11.194 5.069 4.934 1.00 97.00 90 GLU A C 1
ATOM 738 O O . GLU A 1 90 ? -10.718 5.240 6.053 1.00 97.00 90 GLU A O 1
ATOM 743 N N . ALA A 1 91 ? -11.582 6.096 4.176 1.00 98.06 91 ALA A N 1
ATOM 744 C CA . ALA A 1 91 ? -11.521 7.478 4.636 1.00 98.06 91 ALA A CA 1
ATOM 745 C C . ALA A 1 91 ? -12.406 7.681 5.873 1.00 98.06 91 ALA A C 1
ATOM 747 O O . ALA A 1 91 ? -11.934 8.210 6.877 1.00 98.06 91 ALA A O 1
ATOM 748 N N . ILE A 1 92 ? -13.646 7.177 5.846 1.00 97.94 92 ILE A N 1
ATOM 749 C CA . ILE A 1 92 ? -14.544 7.193 7.008 1.00 97.94 92 ILE A CA 1
ATOM 750 C C . ILE A 1 92 ? -13.907 6.450 8.187 1.00 97.94 92 ILE A C 1
ATOM 752 O O . ILE A 1 92 ? -13.862 6.982 9.295 1.00 97.94 92 ILE A O 1
ATOM 756 N N . ARG A 1 93 ? -13.366 5.247 7.958 1.00 97.50 93 ARG A N 1
ATOM 757 C CA . ARG A 1 93 ? -12.706 4.446 8.999 1.00 97.50 93 ARG A CA 1
ATOM 758 C C . ARG A 1 93 ? -11.525 5.191 9.633 1.00 97.50 93 ARG A C 1
ATOM 760 O O . ARG A 1 93 ? -11.355 5.163 10.851 1.00 97.50 93 ARG A O 1
ATOM 767 N N . LEU A 1 94 ? -10.720 5.888 8.833 1.00 97.62 94 LEU A N 1
ATOM 768 C CA . LEU A 1 94 ? -9.609 6.711 9.315 1.00 97.62 94 LEU A CA 1
ATOM 769 C C . LEU A 1 94 ? -10.093 7.950 10.078 1.00 97.62 94 LEU A C 1
ATOM 771 O O . LEU A 1 94 ? -9.496 8.282 11.101 1.00 97.62 94 LEU A O 1
ATOM 775 N N . CYS A 1 95 ? -11.183 8.590 9.648 1.00 97.94 95 CYS A N 1
ATOM 776 C CA . CYS A 1 95 ? -11.823 9.666 10.407 1.00 97.94 95 CYS A CA 1
ATOM 777 C C . CYS A 1 95 ? -12.310 9.171 11.774 1.00 97.94 95 CYS A C 1
ATOM 779 O O . CYS A 1 95 ? -12.000 9.797 12.783 1.00 97.94 95 CYS A O 1
ATOM 781 N N . LEU A 1 96 ? -12.985 8.017 11.830 1.00 97.25 96 LEU A N 1
ATOM 782 C CA . LEU A 1 96 ? -13.396 7.386 13.089 1.00 97.25 96 LEU A CA 1
ATOM 783 C C . LEU A 1 96 ? -12.189 7.123 13.999 1.00 97.25 96 LEU A C 1
ATOM 785 O O . LEU A 1 96 ? -12.203 7.490 15.173 1.00 97.25 96 LEU A O 1
ATOM 789 N N . LYS A 1 97 ? -11.102 6.561 13.453 1.00 96.25 97 LYS A N 1
ATOM 790 C CA . LYS A 1 97 ? -9.857 6.353 14.208 1.00 96.25 97 LYS A CA 1
ATOM 791 C C . LYS A 1 97 ? -9.316 7.668 14.774 1.00 96.25 97 LYS A C 1
ATOM 793 O O . LYS A 1 97 ? -8.972 7.729 15.950 1.00 96.25 97 LYS A O 1
ATOM 798 N N . HIS A 1 98 ? -9.246 8.706 13.944 1.00 97.00 98 HIS A N 1
ATOM 799 C CA . HIS A 1 98 ? -8.724 10.014 14.324 1.00 97.00 98 HIS A CA 1
ATOM 800 C C . HIS A 1 98 ? -9.568 10.673 15.422 1.00 97.00 98 HIS A C 1
ATOM 802 O O . HIS A 1 98 ? -9.010 11.140 16.414 1.00 97.00 98 HIS A O 1
ATOM 808 N N . PHE A 1 99 ? -10.897 10.662 15.282 1.00 96.12 99 PHE A N 1
ATOM 809 C CA . PHE A 1 99 ? -11.817 11.219 16.274 1.00 96.12 99 PHE A CA 1
ATOM 810 C C . PHE A 1 99 ? -11.696 10.514 17.619 1.00 96.12 99 PHE A C 1
ATOM 812 O O . PHE A 1 99 ? -11.604 11.180 18.647 1.00 96.12 99 PHE A O 1
ATOM 819 N N . ARG A 1 100 ? -11.599 9.183 17.617 1.00 92.81 100 ARG A N 1
ATOM 820 C CA . ARG A 1 100 ? -11.397 8.414 18.846 1.00 92.81 100 ARG A CA 1
ATOM 821 C C . ARG A 1 100 ? -10.063 8.725 19.520 1.00 92.81 100 ARG A C 1
ATOM 823 O O . ARG A 1 100 ? -10.035 8.929 20.723 1.00 92.81 100 ARG A O 1
ATOM 830 N N . GLN A 1 101 ? -8.972 8.832 18.757 1.00 92.12 101 GLN A N 1
ATOM 831 C CA . GLN A 1 101 ? -7.646 9.172 19.299 1.00 92.12 101 GLN A CA 1
ATOM 832 C C . GLN A 1 101 ? -7.588 10.554 19.967 1.00 92.12 101 GLN A C 1
ATOM 834 O O . GLN A 1 101 ? -6.743 10.771 20.830 1.00 92.12 101 GLN A O 1
ATOM 839 N N . HIS A 1 102 ? -8.464 11.478 19.567 1.00 94.31 102 HIS A N 1
ATOM 840 C CA . HIS A 1 102 ? -8.527 12.841 20.103 1.00 94.31 102 HIS A CA 1
ATOM 841 C C . HIS A 1 102 ? -9.729 13.061 21.034 1.00 94.31 102 HIS A C 1
ATOM 843 O O . HIS A 1 102 ? -10.007 14.199 21.403 1.00 94.31 102 HIS A O 1
ATOM 849 N N . ASN A 1 103 ? -10.442 11.994 21.419 1.00 91.62 103 ASN A N 1
ATOM 850 C CA . ASN A 1 103 ? -11.643 12.047 22.261 1.00 91.62 103 ASN A CA 1
ATOM 851 C C . ASN A 1 103 ? -12.771 12.944 21.705 1.00 91.62 103 ASN A C 1
ATOM 853 O O . ASN A 1 103 ? -13.542 13.537 22.458 1.00 91.62 103 ASN A O 1
ATOM 857 N N . TYR A 1 104 ? -12.904 13.043 20.379 1.00 95.31 104 TYR A N 1
ATOM 858 C CA . TYR A 1 104 ? -14.011 13.742 19.715 1.00 95.31 104 TYR A CA 1
ATOM 859 C C . TYR A 1 104 ? -15.252 12.840 19.620 1.00 95.31 104 TYR A C 1
ATOM 861 O O . TYR A 1 104 ? -15.688 12.465 18.529 1.00 95.31 104 TYR A O 1
ATOM 869 N N . THR A 1 105 ? -15.811 12.470 20.774 1.00 91.62 105 THR A N 1
ATOM 870 C CA . THR A 1 105 ? -16.860 11.444 20.905 1.00 91.62 105 THR A CA 1
ATOM 871 C C . THR A 1 105 ? -18.122 11.759 20.102 1.00 91.62 105 THR A C 1
ATOM 873 O O . THR A 1 105 ? -18.618 10.896 19.386 1.00 91.62 105 THR A O 1
ATOM 876 N N . GLU A 1 106 ? -18.606 13.005 20.125 1.00 96.25 106 GLU A N 1
ATOM 877 C CA . GLU A 1 106 ? -19.820 13.390 19.385 1.00 96.25 106 GLU A CA 1
ATOM 878 C C . GLU A 1 106 ? -19.653 13.211 17.865 1.00 96.25 106 GLU A C 1
ATOM 880 O O . GLU A 1 106 ? -20.539 12.685 17.185 1.00 96.25 106 GLU A O 1
ATOM 885 N N . ALA A 1 107 ? -18.492 13.603 17.328 1.00 96.56 107 ALA A N 1
ATOM 886 C CA . ALA A 1 107 ? -18.170 13.439 15.914 1.00 96.56 107 ALA A CA 1
ATOM 887 C C . ALA A 1 107 ? -17.983 11.960 15.542 1.00 96.56 107 ALA A C 1
ATOM 889 O O . ALA A 1 107 ? -18.443 11.532 14.481 1.00 96.56 107 ALA A O 1
ATOM 890 N N . PHE A 1 108 ? -17.345 11.180 16.423 1.00 95.19 108 PHE A N 1
ATOM 891 C CA . PHE A 1 108 ? -17.180 9.736 16.270 1.00 95.19 108 PHE A CA 1
ATOM 892 C C . PHE A 1 108 ? -18.536 9.028 16.161 1.00 95.19 108 PHE A C 1
ATOM 894 O O . PHE A 1 108 ? -18.819 8.400 15.141 1.00 95.19 108 PHE A O 1
ATOM 901 N N . GLU A 1 109 ? -19.396 9.190 17.167 1.00 94.00 109 GLU A N 1
ATOM 902 C CA . GLU A 1 109 ? -20.697 8.520 17.241 1.00 94.00 109 GLU A CA 1
ATOM 903 C C . GLU A 1 109 ? -21.618 8.946 16.094 1.00 94.00 109 GLU A C 1
ATOM 905 O O . GLU A 1 109 ? -22.288 8.114 15.476 1.00 94.00 109 GLU A O 1
ATOM 910 N N . SER A 1 110 ? -21.626 10.242 15.762 1.00 97.00 110 SER A N 1
ATOM 911 C CA . SER A 1 110 ? 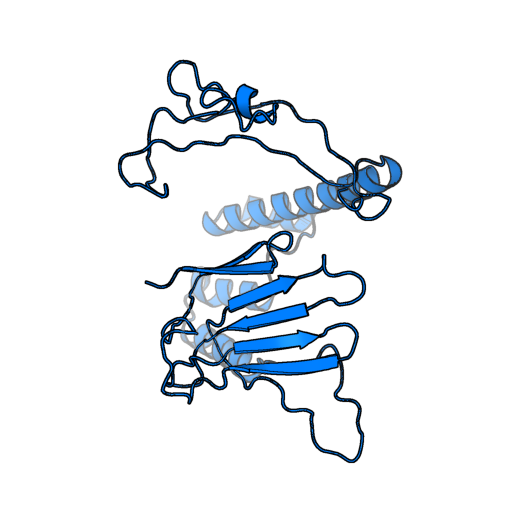-22.436 10.773 14.662 1.00 97.00 110 SER A CA 1
ATOM 912 C C . SER A 1 110 ? -22.029 10.173 13.316 1.00 97.00 110 SER A C 1
ATOM 914 O O . SER A 1 110 ? -22.893 9.757 12.532 1.00 97.00 110 SER A O 1
ATOM 916 N N . LEU A 1 111 ? -20.722 10.101 13.042 1.00 96.75 111 LEU A N 1
ATOM 917 C CA . LEU A 1 111 ? -20.205 9.558 11.790 1.00 96.75 111 LEU A CA 1
ATOM 918 C C . LEU A 1 111 ? -20.394 8.038 11.714 1.00 96.75 111 LEU A C 1
ATOM 920 O O . LEU A 1 111 ? -20.846 7.536 10.681 1.00 96.75 111 LEU A O 1
ATOM 924 N N . GLU A 1 112 ? -20.109 7.307 12.793 1.00 95.44 112 GLU A N 1
ATOM 925 C CA . GLU A 1 112 ? -20.279 5.851 12.861 1.00 95.44 112 GLU A CA 1
ATOM 926 C C . GLU A 1 112 ? -21.745 5.470 12.631 1.00 95.44 112 GLU A C 1
ATOM 928 O O . GLU A 1 112 ? -22.061 4.668 11.748 1.00 95.44 112 GLU A O 1
ATOM 933 N N . LYS A 1 113 ? -22.667 6.126 13.343 1.00 95.81 113 LYS A N 1
ATOM 934 C CA . LYS A 1 113 ? -24.108 5.880 13.226 1.00 95.81 113 LYS A CA 1
ATOM 935 C C . LYS A 1 113 ? -24.634 6.146 11.818 1.00 95.81 113 LYS A C 1
ATOM 937 O O . LYS A 1 113 ? -25.500 5.412 11.333 1.00 95.81 113 LYS A O 1
ATOM 942 N N . ARG A 1 114 ? -24.144 7.201 11.157 1.00 96.69 114 ARG A N 1
ATOM 943 C CA . ARG A 1 114 ? -24.606 7.578 9.815 1.00 96.69 114 ARG A CA 1
ATOM 944 C C . ARG A 1 114 ? -24.055 6.660 8.729 1.00 96.69 114 ARG A C 1
ATOM 946 O O . ARG A 1 114 ? -24.789 6.333 7.799 1.00 96.69 114 ARG A O 1
ATOM 953 N N . THR A 1 115 ? -22.789 6.271 8.834 1.00 96.06 115 THR A N 1
ATOM 954 C CA . THR A 1 115 ? -22.073 5.540 7.776 1.00 96.06 115 THR A CA 1
ATOM 955 C C . THR A 1 115 ? -22.131 4.026 7.943 1.00 96.06 115 THR A C 1
ATOM 957 O O . THR A 1 115 ? -21.992 3.305 6.958 1.00 96.06 115 THR A O 1
ATOM 960 N N . ARG A 1 116 ? -22.354 3.535 9.171 1.00 93.94 116 ARG A N 1
ATOM 961 C CA . ARG A 1 116 ? -22.293 2.111 9.548 1.00 93.94 116 ARG A CA 1
ATOM 962 C C . ARG A 1 116 ? -20.949 1.452 9.214 1.00 93.94 116 ARG A C 1
ATOM 964 O O . ARG A 1 116 ? -20.870 0.231 9.088 1.00 93.94 116 ARG A O 1
ATOM 971 N N . VAL A 1 117 ? -19.896 2.250 9.042 1.00 94.56 117 VAL A N 1
ATOM 972 C CA . VAL A 1 117 ? -18.544 1.744 8.824 1.00 94.56 117 VAL A CA 1
ATOM 973 C C . VAL A 1 117 ? -17.974 1.326 10.168 1.00 94.56 117 VAL A C 1
ATOM 975 O O . VAL A 1 117 ? -17.778 2.149 11.052 1.00 94.56 117 VAL A O 1
ATOM 978 N N . THR A 1 118 ? -17.688 0.037 10.303 1.00 91.69 118 THR A N 1
ATOM 979 C CA . THR A 1 118 ? -17.015 -0.510 11.479 1.00 91.69 118 THR A CA 1
ATOM 980 C C . THR A 1 118 ? -15.556 -0.056 11.508 1.00 91.69 118 THR A C 1
ATOM 982 O O . THR A 1 118 ? -14.821 -0.289 10.544 1.00 91.69 118 THR A O 1
ATOM 985 N N . LEU A 1 119 ? -15.131 0.578 12.606 1.00 93.50 119 LEU A N 1
ATOM 986 C CA . LEU A 1 119 ? -13.740 0.998 12.797 1.00 93.50 119 LEU A CA 1
ATOM 987 C C . LEU A 1 119 ? -12.784 -0.205 12.895 1.00 93.50 119 LEU A C 1
ATOM 989 O O . LEU A 1 119 ? -11.723 -0.209 12.265 1.00 93.50 119 LEU A O 1
ATOM 993 N N . GLU A 1 120 ? -13.157 -1.202 13.697 1.00 91.31 120 GLU A N 1
ATOM 994 C CA . GLU A 1 120 ? -12.311 -2.330 14.093 1.00 91.31 120 GLU A CA 1
ATOM 995 C C . GLU A 1 120 ? -13.144 -3.514 14.616 1.00 91.31 120 GLU A C 1
ATOM 997 O O . GLU A 1 120 ? -14.362 -3.422 14.753 1.00 91.31 120 GLU A O 1
ATOM 1002 N N . ASP A 1 121 ? -12.485 -4.634 14.913 1.00 90.56 121 ASP A N 1
ATOM 1003 C CA . ASP A 1 121 ? -13.133 -5.803 15.513 1.00 90.56 121 ASP A CA 1
ATOM 1004 C C . ASP A 1 121 ? -13.781 -5.456 16.874 1.00 90.56 121 ASP A C 1
ATOM 1006 O O . ASP A 1 121 ? -13.167 -4.737 17.672 1.00 90.56 121 ASP A O 1
ATOM 1010 N N . PRO A 1 122 ? -14.974 -5.991 17.202 1.00 91.62 122 PRO A N 1
ATOM 1011 C CA . PRO A 1 122 ? -15.628 -5.742 18.488 1.00 91.62 122 PRO A CA 1
ATOM 1012 C C . PRO A 1 122 ? -14.755 -6.052 19.712 1.00 91.62 122 PRO A C 1
ATOM 1014 O O . PRO A 1 122 ? -14.888 -5.387 20.741 1.00 91.62 122 PRO A O 1
ATOM 1017 N N . ARG A 1 123 ? -13.833 -7.023 19.616 1.00 91.00 123 ARG A N 1
ATOM 1018 C CA . ARG A 1 123 ? -12.872 -7.326 20.688 1.00 91.00 123 ARG A CA 1
ATOM 1019 C C . ARG A 1 123 ? -11.889 -6.180 20.907 1.00 91.00 123 ARG A C 1
ATOM 1021 O O . ARG A 1 123 ? -11.600 -5.860 22.054 1.00 91.00 123 ARG A O 1
ATOM 1028 N N . LEU A 1 124 ? -11.434 -5.518 19.842 1.00 92.00 124 LEU A N 1
ATOM 1029 C CA . LEU A 1 124 ? -10.577 -4.330 19.943 1.00 92.00 124 LEU A CA 1
ATOM 1030 C C . LEU A 1 124 ? -11.342 -3.140 20.531 1.00 92.00 124 LEU A C 1
ATOM 1032 O O . LEU A 1 124 ? -10.807 -2.422 21.376 1.00 92.00 124 LEU A O 1
ATOM 1036 N N . THR A 1 125 ? -12.620 -2.985 20.172 1.00 91.81 125 THR A N 1
ATOM 1037 C CA . THR A 1 125 ? -13.471 -1.944 20.765 1.00 91.81 125 THR A CA 1
ATOM 1038 C C . THR A 1 125 ? -13.660 -2.165 22.261 1.00 91.81 125 THR A C 1
ATOM 1040 O O . THR A 1 125 ? -13.516 -1.226 23.047 1.00 91.81 125 THR A O 1
ATOM 1043 N N . ARG A 1 126 ? -13.905 -3.416 22.670 1.00 93.31 126 ARG A N 1
ATOM 1044 C CA . ARG A 1 126 ? -13.970 -3.805 24.083 1.00 93.31 126 ARG A CA 1
ATOM 1045 C C . ARG A 1 126 ? -12.642 -3.551 24.797 1.00 93.31 126 ARG A C 1
ATOM 1047 O O . ARG A 1 126 ? -12.655 -2.954 25.868 1.00 93.31 126 ARG A O 1
ATOM 1054 N N . LEU A 1 127 ? -11.520 -3.941 24.191 1.00 94.31 127 LEU A N 1
ATOM 1055 C CA . LEU A 1 127 ? -10.189 -3.741 24.762 1.00 94.31 127 LEU A CA 1
ATOM 1056 C C . LEU A 1 127 ? -9.895 -2.257 25.011 1.00 94.31 127 LEU A C 1
ATOM 1058 O O . LEU A 1 127 ? -9.461 -1.896 26.096 1.00 94.31 127 LEU A O 1
ATOM 1062 N N . HIS A 1 128 ? -10.181 -1.378 24.049 1.00 92.62 128 HIS A N 1
ATOM 1063 C CA . HIS A 1 128 ? -10.024 0.066 24.243 1.00 92.62 128 HIS A CA 1
ATOM 1064 C C . HIS A 1 128 ? -10.901 0.607 25.366 1.00 92.62 128 HIS A C 1
ATOM 1066 O O . HIS A 1 128 ? -10.441 1.426 26.151 1.00 92.62 128 HIS A O 1
ATOM 1072 N N . LYS A 1 129 ? -12.164 0.179 25.448 1.00 92.62 129 LYS A N 1
ATOM 1073 C CA . LYS A 1 129 ? -13.060 0.625 26.515 1.00 92.62 129 LYS A CA 1
ATOM 1074 C C . LYS A 1 129 ? -12.495 0.261 27.890 1.00 92.62 129 LYS A C 1
ATOM 1076 O O . LYS A 1 129 ? -12.443 1.105 28.777 1.00 92.62 129 LYS A O 1
ATOM 1081 N N . MET A 1 130 ? -12.019 -0.970 28.042 1.00 95.94 130 MET A N 1
ATOM 1082 C CA . MET A 1 130 ? -11.418 -1.438 29.291 1.00 95.94 130 MET A CA 1
ATOM 1083 C C . MET A 1 130 ? -10.118 -0.684 29.597 1.00 95.94 130 MET A C 1
ATOM 1085 O O . MET A 1 130 ? -9.962 -0.139 30.685 1.00 95.94 130 MET A O 1
ATOM 1089 N N . LEU A 1 131 ? -9.224 -0.561 28.614 1.00 94.75 131 LEU A N 1
ATOM 1090 C CA . LEU A 1 131 ? -7.890 0.006 28.807 1.00 94.75 131 LEU A CA 1
ATOM 1091 C C . LEU A 1 131 ? -7.880 1.537 28.930 1.00 94.75 131 LEU A C 1
A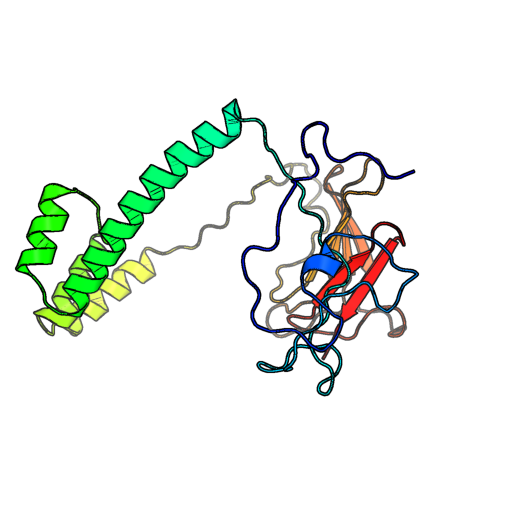TOM 1093 O O . LEU A 1 131 ? -7.203 2.084 29.793 1.00 94.75 131 LEU A O 1
ATOM 1097 N N . VAL A 1 132 ? -8.583 2.230 28.034 1.00 90.69 132 VAL A N 1
ATOM 1098 C CA . VAL A 1 132 ? -8.495 3.688 27.847 1.00 90.69 132 VAL A CA 1
ATOM 1099 C C . VAL A 1 132 ? -9.588 4.422 28.617 1.00 90.69 132 VAL A C 1
ATOM 1101 O O . VAL A 1 132 ? -9.313 5.455 29.219 1.00 90.69 132 VAL A O 1
ATOM 1104 N N . GLU A 1 133 ? -10.822 3.911 28.604 1.00 89.56 133 GLU A N 1
ATOM 1105 C CA . GLU A 1 133 ? -11.958 4.598 29.240 1.00 89.56 133 GLU A CA 1
ATOM 1106 C C . GLU A 1 133 ? -12.121 4.208 30.715 1.00 89.56 133 GLU A C 1
ATOM 1108 O O . GLU A 1 133 ? -12.518 5.043 31.526 1.00 89.56 133 GLU A O 1
ATOM 1113 N N . GLN A 1 134 ? -11.835 2.950 31.067 1.00 94.75 134 GLN A N 1
ATOM 1114 C CA . GLN A 1 134 ? -12.106 2.396 32.401 1.00 94.75 134 GLN A CA 1
ATOM 1115 C C . GLN A 1 134 ? -10.848 2.188 33.254 1.00 94.75 134 GLN A C 1
ATOM 1117 O O . GLN A 1 134 ? -10.955 2.178 34.478 1.00 94.75 134 GLN A O 1
ATOM 1122 N N . GLY A 1 135 ? -9.674 2.027 32.634 1.00 94.81 135 GLY A N 1
ATOM 1123 C CA . GLY A 1 135 ? -8.434 1.683 33.339 1.00 94.81 135 GLY A CA 1
ATOM 1124 C C . GLY A 1 135 ? -8.445 0.279 33.961 1.00 94.81 135 GLY A C 1
ATOM 1125 O O . GLY A 1 135 ? -7.757 0.045 34.951 1.00 94.81 135 GLY A O 1
ATOM 1126 N N . ASP A 1 136 ? -9.238 -0.644 33.412 1.00 96.56 136 ASP A N 1
ATOM 1127 C CA . ASP A 1 136 ? -9.359 -2.033 33.867 1.00 96.56 136 ASP A CA 1
ATOM 1128 C C . ASP A 1 136 ? -8.252 -2.900 33.250 1.00 96.56 136 ASP A C 1
ATOM 1130 O O . ASP A 1 136 ? -8.439 -3.553 32.220 1.00 96.56 136 ASP A O 1
ATOM 1134 N N . PHE A 1 137 ? -7.064 -2.857 33.854 1.00 96.25 137 PHE A N 1
ATOM 1135 C CA . PHE A 1 137 ? -5.898 -3.594 33.362 1.00 96.25 137 PHE A CA 1
ATOM 1136 C C . PHE A 1 137 ? -6.053 -5.113 33.515 1.00 96.25 137 PHE A C 1
ATOM 1138 O O . PHE A 1 137 ? -5.741 -5.840 32.572 1.00 96.25 137 PHE A O 1
ATOM 1145 N N . ASP A 1 138 ? -6.603 -5.585 34.638 1.00 96.75 138 ASP A N 1
ATOM 1146 C CA . ASP A 1 138 ? -6.799 -7.017 34.905 1.00 96.75 138 ASP A CA 1
ATOM 1147 C C . ASP A 1 138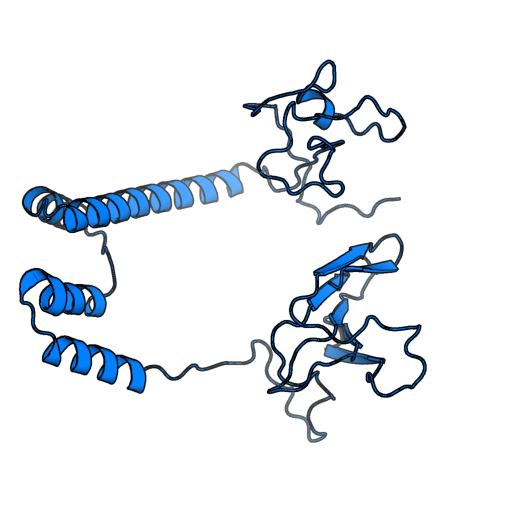 ? -7.747 -7.643 33.872 1.00 96.75 138 ASP A C 1
ATOM 1149 O O . ASP A 1 138 ? -7.464 -8.691 33.283 1.00 96.75 138 ASP A O 1
ATOM 1153 N N . GLY A 1 139 ? -8.858 -6.963 33.574 1.00 95.38 139 GLY A N 1
ATOM 1154 C CA . GLY A 1 139 ? -9.780 -7.410 32.542 1.00 95.38 139 GLY A CA 1
ATOM 1155 C C . GLY A 1 139 ? -9.169 -7.369 31.133 1.00 95.38 139 GLY A C 1
ATOM 1156 O O . GLY A 1 139 ? -9.490 -8.221 30.298 1.00 95.38 139 GLY A O 1
ATOM 1157 N N . CYS A 1 140 ? -8.284 -6.407 30.845 1.00 95.56 140 CYS A N 1
ATOM 1158 C CA . CYS A 1 140 ? -7.558 -6.366 29.573 1.00 95.56 140 CYS A CA 1
ATOM 1159 C C . CYS A 1 140 ? -6.632 -7.577 29.411 1.00 95.56 140 CYS A C 1
ATOM 1161 O O . CYS A 1 140 ? -6.613 -8.181 28.337 1.00 95.56 140 CYS A O 1
ATOM 1163 N N . GLU A 1 141 ? -5.889 -7.943 30.459 1.00 95.50 141 GLU A N 1
ATOM 1164 C CA . GLU A 1 141 ? -5.017 -9.122 30.448 1.00 95.50 141 GLU A CA 1
ATOM 1165 C C . GLU A 1 141 ? -5.817 -10.403 30.216 1.00 95.50 141 GLU A C 1
ATOM 1167 O O . GLU A 1 141 ? -5.442 -11.213 29.364 1.00 95.50 141 GLU A O 1
ATOM 1172 N N . GLN A 1 142 ? -6.963 -10.550 30.888 1.00 95.12 142 GLN A N 1
ATOM 1173 C CA . GLN A 1 142 ? -7.858 -11.684 30.668 1.00 95.12 142 GLN A CA 1
ATOM 1174 C C . GLN A 1 142 ? -8.326 -11.761 29.205 1.00 95.12 142 GLN A C 1
ATOM 1176 O O . GLN A 1 142 ? -8.232 -12.819 28.583 1.00 95.12 142 GLN A O 1
ATOM 1181 N N . LEU A 1 143 ? -8.791 -10.644 28.634 1.00 93.62 143 LEU A N 1
ATOM 1182 C CA . LEU A 1 143 ? -9.284 -10.597 27.253 1.00 93.62 143 LEU A CA 1
ATOM 1183 C C . LEU A 1 143 ? -8.194 -10.966 26.233 1.00 93.62 143 LEU A C 1
ATOM 1185 O O . LEU A 1 143 ? -8.467 -11.662 25.254 1.00 93.62 143 LEU A O 1
ATOM 1189 N N . ILE A 1 144 ? -6.960 -10.504 26.453 1.00 92.38 144 ILE A N 1
ATOM 1190 C CA . ILE A 1 144 ? -5.812 -10.846 25.602 1.00 92.38 144 ILE A CA 1
ATOM 1191 C C . ILE A 1 144 ? -5.452 -12.329 25.756 1.00 92.38 144 ILE A C 1
ATOM 1193 O O . ILE A 1 144 ? -5.196 -12.993 24.750 1.00 92.38 144 ILE A O 1
ATOM 1197 N N . GLY A 1 145 ? -5.467 -12.861 26.981 1.00 92.19 145 GLY A N 1
ATOM 1198 C CA . GLY A 1 145 ? -5.209 -14.275 27.257 1.00 92.19 145 GLY A CA 1
ATOM 1199 C C . GLY A 1 145 ? -6.208 -15.203 26.561 1.00 92.19 145 GLY A C 1
ATOM 1200 O O . GLY A 1 145 ? -5.804 -16.145 25.883 1.00 92.19 145 GLY A O 1
ATOM 1201 N N . GLU A 1 146 ? -7.505 -14.892 26.640 1.00 90.31 146 GLU A N 1
ATOM 1202 C CA . GLU A 1 146 ? -8.565 -15.634 25.941 1.00 90.31 146 GLU A CA 1
ATOM 1203 C C . GLU A 1 146 ? -8.344 -15.649 24.418 1.00 90.31 146 GLU A C 1
ATOM 1205 O O . GLU A 1 146 ? -8.440 -16.698 23.778 1.00 90.31 146 GLU A O 1
ATOM 1210 N N . ALA A 1 147 ? -7.990 -14.498 23.834 1.00 87.31 147 ALA A N 1
ATOM 1211 C CA . ALA A 1 147 ? -7.726 -14.390 22.401 1.00 87.31 147 ALA A CA 1
ATOM 1212 C C . ALA A 1 147 ? -6.467 -15.165 21.965 1.00 87.31 147 ALA A C 1
ATOM 1214 O O . ALA A 1 147 ? -6.432 -15.712 20.860 1.00 87.31 147 ALA A O 1
ATOM 1215 N N . ALA A 1 148 ? -5.439 -15.223 22.815 1.00 85.75 148 ALA A N 1
ATOM 1216 C CA . ALA A 1 148 ? -4.214 -15.967 22.539 1.00 85.75 148 ALA A CA 1
ATOM 1217 C C . ALA A 1 148 ? -4.455 -17.486 22.507 1.00 85.75 148 ALA A C 1
ATOM 1219 O O . ALA A 1 148 ? -3.926 -18.166 21.630 1.00 85.75 148 ALA A O 1
ATOM 1220 N N . GLU A 1 149 ? -5.291 -18.004 23.408 1.00 85.62 149 GLU A N 1
ATOM 1221 C CA . GLU A 1 149 ? -5.674 -19.424 23.445 1.00 85.62 149 GLU A CA 1
ATOM 1222 C C . GLU A 1 149 ? -6.570 -19.828 22.258 1.00 85.62 149 GLU A C 1
ATOM 1224 O O . GLU A 1 149 ? -6.482 -20.947 21.739 1.00 85.62 149 GLU A O 1
ATOM 1229 N N . GLU A 1 150 ? -7.424 -18.911 21.793 1.00 83.19 150 GLU A N 1
ATOM 1230 C CA . GLU A 1 150 ? -8.255 -19.101 20.598 1.00 83.19 150 GLU A CA 1
ATOM 1231 C C . GLU A 1 150 ? -7.407 -19.132 19.314 1.00 83.19 150 GLU A C 1
ATOM 1233 O O . GLU A 1 150 ? -7.702 -19.882 18.376 1.00 83.19 150 GLU A O 1
ATOM 1238 N N . TYR A 1 151 ? -6.332 -18.338 19.262 1.00 77.81 151 TYR A N 1
ATOM 1239 C CA . TYR A 1 151 ? -5.490 -18.224 18.079 1.00 77.81 151 TYR A CA 1
ATOM 1240 C C . TYR A 1 151 ? -4.610 -19.461 17.874 1.00 77.81 151 TYR A C 1
ATOM 1242 O O . TYR A 1 151 ? -3.489 -19.579 18.368 1.00 77.81 151 TYR A O 1
ATOM 1250 N N . LYS A 1 152 ? -5.098 -20.376 17.037 1.00 79.19 152 LYS A N 1
ATOM 1251 C CA . LYS A 1 152 ? -4.312 -21.493 16.511 1.00 79.19 152 LYS A CA 1
ATOM 1252 C C . LYS A 1 152 ? -3.975 -21.211 15.051 1.00 79.19 152 LYS A C 1
ATOM 1254 O O . LYS A 1 152 ? -4.872 -21.319 14.214 1.00 79.19 152 LYS A O 1
ATOM 1259 N N . PRO A 1 153 ? -2.720 -20.860 14.709 1.00 73.81 153 PRO A N 1
ATOM 1260 C CA . PRO A 1 153 ? -2.350 -20.629 13.321 1.00 73.81 153 PRO A CA 1
ATOM 1261 C C . PRO A 1 153 ? -2.528 -21.930 12.536 1.00 73.81 153 PRO A C 1
ATOM 1263 O O . PRO A 1 153 ? -1.767 -22.885 12.698 1.00 73.81 153 PRO A O 1
ATOM 1266 N N . GLN A 1 154 ? -3.558 -21.975 11.695 1.00 73.50 154 GLN A N 1
ATOM 1267 C CA . GLN A 1 154 ? -3.800 -23.098 10.804 1.00 73.50 154 GLN A CA 1
ATOM 1268 C C . GLN A 1 154 ? -3.182 -22.799 9.448 1.00 73.50 154 GLN A C 1
ATOM 1270 O O . GLN A 1 154 ? -3.697 -22.006 8.663 1.00 73.50 154 GLN A O 1
ATOM 1275 N N . TRP A 1 155 ? -2.065 -23.459 9.172 1.00 72.38 155 TRP A N 1
ATOM 1276 C CA . TRP A 1 155 ? -1.465 -23.460 7.849 1.00 72.38 155 TRP A CA 1
ATOM 1277 C C . TRP A 1 155 ? -2.071 -24.609 7.056 1.00 72.38 155 TRP A C 1
ATOM 1279 O O . TRP A 1 155 ? -1.825 -25.776 7.358 1.00 72.38 155 TRP A O 1
ATOM 1289 N N . THR A 1 156 ? -2.880 -24.282 6.053 1.00 68.62 156 THR A N 1
ATOM 1290 C CA . THR A 1 156 ? -3.358 -25.267 5.084 1.00 68.62 156 THR A CA 1
ATOM 1291 C C . THR A 1 156 ? -2.500 -25.177 3.824 1.00 68.62 156 THR A C 1
ATOM 1293 O O . THR A 1 156 ? -2.241 -24.077 3.329 1.00 68.62 156 THR A O 1
ATOM 1296 N N . PRO A 1 157 ? -1.995 -26.307 3.304 1.00 64.69 157 PRO A N 1
ATOM 1297 C CA . PRO A 1 157 ? -1.299 -26.293 2.031 1.00 64.69 157 PRO A CA 1
ATOM 1298 C C . PRO A 1 157 ? -2.293 -25.918 0.926 1.00 64.69 157 PRO A C 1
ATOM 1300 O O . PRO A 1 157 ? -3.361 -26.516 0.825 1.00 64.69 157 PRO A O 1
ATOM 1303 N N . ILE A 1 158 ? -1.930 -24.946 0.084 1.00 68.62 158 ILE A N 1
ATOM 1304 C CA . ILE A 1 158 ? -2.750 -24.533 -1.071 1.00 68.62 158 ILE A CA 1
ATOM 1305 C C . ILE A 1 158 ? -2.913 -25.702 -2.058 1.00 68.62 158 ILE A C 1
ATOM 1307 O O . ILE A 1 158 ? -3.962 -25.856 -2.676 1.00 68.62 158 ILE A O 1
ATOM 1311 N N . ILE A 1 159 ? -1.888 -26.553 -2.165 1.00 67.00 159 ILE A N 1
ATOM 1312 C CA . ILE A 1 159 ? -1.895 -27.771 -2.976 1.00 67.00 159 ILE A CA 1
ATOM 1313 C C . ILE A 1 159 ? -1.701 -28.971 -2.034 1.00 67.00 159 ILE A C 1
ATOM 1315 O O . ILE A 1 159 ? -0.624 -29.100 -1.436 1.00 67.00 159 ILE A O 1
ATOM 1319 N N . PRO A 1 160 ? -2.717 -29.841 -1.863 1.00 62.41 160 PRO A N 1
ATOM 1320 C CA . PRO A 1 160 ? -2.602 -31.055 -1.064 1.00 62.41 160 PRO A CA 1
ATOM 1321 C C . PRO A 1 160 ? -1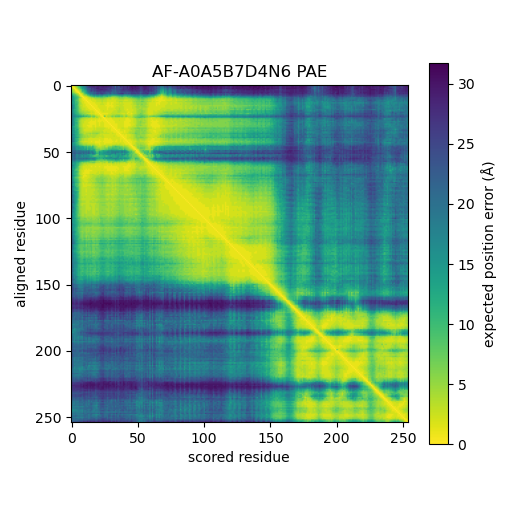.507 -31.969 -1.615 1.00 62.41 160 PRO A C 1
ATOM 1323 O O . PRO A 1 160 ? -1.326 -32.072 -2.825 1.00 62.41 160 PRO A O 1
ATOM 1326 N N . ASN A 1 161 ? -0.794 -32.665 -0.731 1.00 61.47 161 ASN A N 1
ATOM 1327 C CA . ASN A 1 161 ? 0.163 -33.679 -1.158 1.00 61.47 161 ASN A CA 1
ATOM 1328 C C . ASN A 1 161 ? -0.613 -34.783 -1.908 1.00 61.47 161 ASN A C 1
ATOM 1330 O O . ASN A 1 161 ? -1.561 -35.317 -1.320 1.00 61.47 161 ASN A O 1
ATOM 1334 N N . PRO A 1 162 ? -0.277 -35.126 -3.166 1.00 56.47 162 PRO A N 1
ATOM 1335 C CA . PRO A 1 162 ? -0.952 -36.210 -3.866 1.00 56.47 162 PRO A CA 1
ATOM 1336 C C . PRO A 1 162 ? -0.723 -37.493 -3.062 1.00 56.47 162 PRO A C 1
ATOM 1338 O O . PRO A 1 162 ? 0.409 -37.939 -2.896 1.00 56.47 162 PRO A O 1
ATOM 1341 N N . GLY A 1 163 ? -1.792 -38.025 -2.468 1.00 53.06 163 GLY A N 1
ATOM 1342 C CA . GLY A 1 163 ? -1.768 -39.145 -1.525 1.00 53.06 163 GLY A CA 1
ATOM 1343 C C . GLY A 1 163 ? -1.416 -40.486 -2.173 1.00 53.06 163 GLY A C 1
ATOM 1344 O O . GLY A 1 163 ? -2.243 -41.391 -2.196 1.00 53.06 163 GLY A O 1
ATOM 1345 N N . GLY A 1 164 ? -0.199 -40.612 -2.701 1.00 54.00 164 GLY A N 1
ATOM 1346 C CA . GLY A 1 164 ? 0.380 -41.853 -3.203 1.00 54.00 164 GLY A CA 1
ATOM 1347 C C . GLY A 1 164 ? 1.325 -42.487 -2.182 1.00 54.00 164 GLY A C 1
ATOM 1348 O O . GLY A 1 164 ? 2.030 -41.802 -1.451 1.00 54.00 164 GLY A O 1
ATOM 1349 N N . SER A 1 165 ? 1.356 -43.815 -2.144 1.00 52.19 165 SER A N 1
ATOM 1350 C CA . SER A 1 165 ? 2.109 -44.689 -1.229 1.00 52.19 165 SER A CA 1
ATOM 1351 C C . SER A 1 165 ? 3.645 -44.658 -1.366 1.00 52.19 165 SER A C 1
ATOM 1353 O O . SER A 1 165 ? 4.328 -45.571 -0.905 1.00 52.19 165 SER A O 1
ATOM 1355 N N . SER A 1 166 ? 4.209 -43.619 -1.970 1.00 55.69 166 SER A N 1
ATOM 1356 C CA . SER A 1 166 ? 5.625 -43.265 -1.878 1.00 55.69 166 SER A CA 1
ATOM 1357 C C . SER A 1 166 ? 5.675 -41.937 -1.139 1.00 55.69 166 SER A C 1
ATOM 1359 O O . SER A 1 166 ? 5.014 -41.002 -1.582 1.00 55.69 166 SER A O 1
ATOM 1361 N N . GLY A 1 167 ? 6.379 -41.873 -0.005 1.00 52.81 167 GLY A N 1
ATOM 1362 C CA . GLY A 1 167 ? 6.416 -40.698 0.874 1.00 52.81 167 GLY A CA 1
ATOM 1363 C C . GLY A 1 167 ? 6.626 -39.361 0.141 1.00 52.81 167 GLY A C 1
ATOM 1364 O O . GLY A 1 167 ? 7.035 -39.358 -1.020 1.00 52.81 167 GLY A O 1
ATOM 1365 N N . PRO A 1 168 ? 6.341 -38.222 0.804 1.00 52.56 168 PRO A N 1
ATOM 1366 C CA . PRO A 1 168 ? 6.421 -36.902 0.186 1.00 52.56 168 PRO A CA 1
ATOM 1367 C C . PRO A 1 168 ? 7.699 -36.760 -0.653 1.00 52.56 168 PRO A C 1
ATOM 1369 O O . PRO A 1 168 ? 8.769 -37.120 -0.148 1.00 52.56 168 PRO A O 1
ATOM 1372 N N . PRO A 1 169 ? 7.620 -36.234 -1.893 1.00 56.84 169 PRO A N 1
ATOM 1373 C CA . PRO A 1 169 ? 8.826 -35.892 -2.634 1.00 56.84 169 PRO A CA 1
ATOM 1374 C C . PRO A 1 169 ? 9.702 -34.991 -1.749 1.00 56.84 169 PRO A C 1
ATOM 1376 O O . PRO A 1 169 ? 9.157 -34.239 -0.931 1.00 56.84 169 PRO A O 1
ATOM 1379 N N . PRO A 1 170 ? 11.038 -35.073 -1.848 1.00 62.09 170 PRO A N 1
ATOM 1380 C CA . PRO A 1 170 ? 11.936 -34.308 -0.994 1.00 62.09 170 PRO A CA 1
ATOM 1381 C C . PRO A 1 170 ? 11.702 -32.809 -1.223 1.00 62.09 170 PRO A C 1
ATOM 1383 O O . PRO A 1 170 ? 12.148 -32.228 -2.208 1.00 62.09 170 PRO A O 1
ATOM 1386 N N . ARG A 1 171 ? 10.924 -32.196 -0.328 1.00 69.50 171 ARG A N 1
ATOM 1387 C CA . ARG A 1 171 ? 10.609 -30.768 -0.330 1.00 69.50 171 ARG A CA 1
ATOM 1388 C C . ARG A 1 171 ? 11.607 -30.034 0.565 1.00 69.50 171 ARG A C 1
ATOM 1390 O O . ARG A 1 171 ? 12.029 -30.594 1.583 1.00 69.50 171 ARG A O 1
ATOM 1397 N N . PRO A 1 172 ? 11.965 -28.779 0.243 1.00 72.38 172 PRO A N 1
ATOM 1398 C CA . PRO A 1 172 ? 12.758 -27.958 1.145 1.00 72.38 172 PRO A CA 1
ATOM 1399 C C . PRO A 1 172 ? 12.085 -27.899 2.521 1.00 72.38 172 PRO A C 1
ATOM 1401 O O . PRO A 1 172 ? 10.887 -27.641 2.634 1.00 72.38 172 PRO A O 1
ATOM 1404 N N . GLY A 1 173 ? 12.853 -28.167 3.579 1.00 75.62 173 GLY A N 1
ATOM 1405 C CA . GLY A 1 173 ? 12.342 -28.085 4.946 1.00 75.62 173 GLY A CA 1
ATOM 1406 C C . GLY A 1 173 ? 11.925 -26.661 5.335 1.00 75.62 173 GLY A C 1
ATOM 1407 O O . GLY A 1 173 ? 12.343 -25.684 4.707 1.00 75.62 173 GLY A O 1
ATOM 1408 N N . MET A 1 174 ? 11.137 -26.557 6.411 1.00 79.88 174 MET A N 1
ATOM 1409 C CA . MET A 1 174 ? 10.725 -25.282 7.011 1.00 79.88 174 MET A CA 1
ATOM 1410 C C . MET A 1 174 ? 11.937 -24.383 7.288 1.00 79.88 174 MET A C 1
ATOM 1412 O O . MET A 1 174 ? 12.912 -24.825 7.902 1.00 79.88 174 MET A O 1
ATOM 1416 N N . ARG A 1 175 ? 11.859 -23.122 6.854 1.00 86.50 175 ARG A N 1
ATOM 1417 C CA . ARG A 1 175 ? 12.950 -22.142 6.937 1.00 86.50 175 ARG A CA 1
ATOM 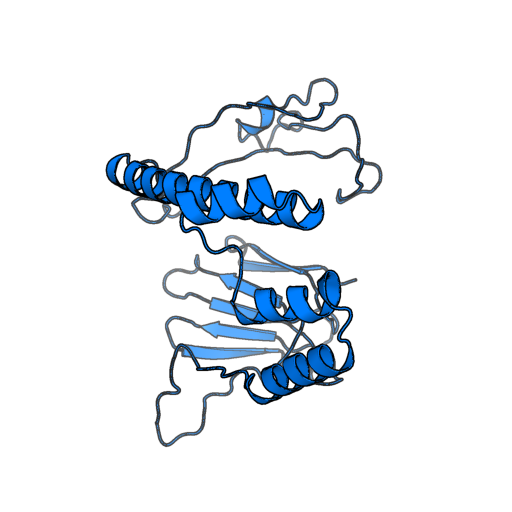1418 C C . ARG A 1 175 ? 12.416 -20.709 6.949 1.00 86.50 175 ARG A C 1
ATOM 1420 O O . ARG A 1 175 ? 11.455 -20.398 6.248 1.00 86.50 175 ARG A O 1
ATOM 1427 N N . GLY A 1 176 ? 13.058 -19.829 7.709 1.00 85.75 176 GLY A N 1
ATOM 1428 C CA . GLY A 1 176 ? 12.805 -18.385 7.723 1.00 85.75 176 GLY A CA 1
ATOM 1429 C C . GLY A 1 176 ? 13.928 -17.609 7.036 1.00 85.75 176 GLY A C 1
ATOM 1430 O O . GLY A 1 176 ? 15.056 -18.088 6.970 1.00 85.75 176 GLY A O 1
ATOM 1431 N N . GLY A 1 177 ? 13.630 -16.422 6.504 1.00 86.31 177 GLY A N 1
ATOM 1432 C CA . GLY A 1 177 ? 14.645 -15.530 5.921 1.00 86.31 177 GLY A CA 1
ATOM 1433 C C . GLY A 1 177 ? 15.371 -16.072 4.682 1.00 86.31 177 GLY A C 1
ATOM 1434 O O . GLY A 1 177 ? 16.438 -15.564 4.349 1.00 86.31 177 GLY A O 1
ATOM 1435 N N . HIS A 1 178 ? 14.822 -17.096 4.025 1.00 88.75 178 HIS A N 1
ATOM 1436 C CA . HIS A 1 178 ? 15.302 -17.587 2.734 1.00 88.75 178 HIS A CA 1
ATOM 1437 C C . HIS A 1 178 ? 14.955 -16.594 1.619 1.00 88.75 178 HIS A C 1
ATOM 1439 O O . HIS A 1 178 ? 14.063 -15.757 1.787 1.00 88.75 178 HIS A O 1
ATOM 1445 N N . GLN A 1 179 ? 15.634 -16.704 0.479 1.00 88.44 179 GLN A N 1
ATOM 1446 C CA . GLN A 1 179 ? 15.264 -15.961 -0.723 1.00 88.44 179 GLN A CA 1
ATOM 1447 C C . GLN A 1 179 ? 14.629 -16.845 -1.773 1.00 88.44 179 GLN A C 1
ATOM 1449 O O . GLN A 1 179 ? 14.950 -18.029 -1.880 1.00 88.44 179 GLN A O 1
ATOM 1454 N N . MET A 1 180 ? 13.732 -16.233 -2.543 1.00 90.88 180 MET A N 1
ATOM 1455 C CA . MET A 1 180 ? 13.070 -16.870 -3.667 1.00 90.88 180 MET A CA 1
ATOM 1456 C C . MET A 1 180 ? 13.206 -16.016 -4.923 1.00 90.88 180 MET A C 1
ATOM 1458 O O . MET A 1 180 ? 12.973 -14.809 -4.882 1.00 90.88 180 MET A O 1
ATOM 1462 N N . CYS A 1 181 ? 13.531 -16.652 -6.042 1.00 90.62 181 CYS A N 1
ATOM 1463 C CA . CYS A 1 181 ? 13.459 -16.049 -7.370 1.00 90.62 181 CYS A CA 1
ATOM 1464 C C . CYS A 1 181 ? 12.611 -16.947 -8.264 1.00 90.62 181 CYS A C 1
ATOM 1466 O O . CYS A 1 181 ? 12.740 -18.165 -8.199 1.00 90.62 181 CYS A O 1
ATOM 1468 N N . ILE A 1 182 ? 11.748 -16.365 -9.090 1.00 90.50 182 ILE A N 1
ATOM 1469 C CA . ILE A 1 182 ? 10.927 -17.124 -10.032 1.00 90.50 182 ILE A CA 1
ATOM 1470 C C . ILE A 1 182 ? 11.374 -16.814 -11.458 1.00 90.50 182 ILE A C 1
ATOM 1472 O O . ILE A 1 182 ? 11.449 -15.648 -11.838 1.00 90.50 182 ILE A O 1
ATOM 1476 N N . ASP A 1 183 ? 11.672 -17.853 -12.229 1.00 87.31 183 ASP A N 1
ATOM 1477 C CA . ASP A 1 183 ? 11.809 -17.772 -13.677 1.00 87.31 183 ASP A CA 1
ATOM 1478 C C . ASP A 1 183 ? 10.497 -18.211 -14.328 1.00 87.31 183 ASP A C 1
ATOM 1480 O O . ASP A 1 183 ? 10.050 -19.349 -14.158 1.00 87.31 183 ASP A O 1
ATOM 1484 N N . THR A 1 184 ? 9.873 -17.299 -15.067 1.00 83.50 184 THR A N 1
ATOM 1485 C CA . THR A 1 184 ? 8.689 -17.577 -15.887 1.00 83.50 184 THR A CA 1
ATOM 1486 C C . THR A 1 184 ? 8.976 -17.531 -17.386 1.00 83.50 184 THR A C 1
ATOM 1488 O O . THR A 1 184 ? 8.060 -17.759 -18.168 1.00 83.50 184 THR A O 1
ATOM 1491 N N . ASN A 1 185 ? 10.207 -17.204 -17.790 1.00 72.19 185 ASN A N 1
ATOM 1492 C CA . ASN A 1 185 ? 10.568 -16.934 -19.183 1.00 72.19 185 ASN A CA 1
ATOM 1493 C C . ASN A 1 185 ? 11.158 -18.157 -19.891 1.00 72.19 185 ASN A C 1
ATOM 1495 O O . ASN A 1 185 ? 11.198 -18.191 -21.120 1.00 72.19 185 ASN A O 1
ATOM 1499 N N . THR A 1 186 ? 11.612 -19.171 -19.153 1.00 67.94 186 THR A N 1
ATOM 1500 C CA . THR A 1 186 ? 12.007 -20.443 -19.761 1.00 67.94 186 THR A CA 1
ATOM 1501 C C . THR A 1 186 ? 10.769 -21.124 -20.357 1.00 67.94 186 THR A C 1
ATOM 1503 O O . THR A 1 186 ? 9.880 -21.563 -19.622 1.00 67.94 186 THR A O 1
ATOM 1506 N N . GLN A 1 187 ? 10.698 -21.197 -21.696 1.00 63.34 187 GLN A N 1
ATOM 1507 C CA . GLN A 1 187 ? 9.567 -21.768 -22.441 1.00 63.34 187 GLN A CA 1
ATOM 1508 C C . GLN A 1 187 ? 9.113 -23.108 -21.838 1.00 63.34 187 GLN A C 1
ATOM 1510 O O . GLN A 1 187 ? 9.826 -24.110 -21.892 1.00 63.34 187 GLN A O 1
ATOM 1515 N N . GLY A 1 188 ? 7.903 -23.115 -21.272 1.00 63.59 188 GLY A N 1
ATOM 1516 C CA . GLY A 1 188 ? 7.238 -24.316 -20.760 1.00 63.59 188 GLY A CA 1
ATOM 1517 C C . GLY A 1 188 ? 7.682 -24.806 -19.377 1.00 63.59 188 GLY A C 1
ATOM 1518 O O . GLY A 1 188 ? 7.320 -25.923 -19.015 1.00 63.59 188 GLY A O 1
ATOM 1519 N N . SER A 1 189 ? 8.450 -24.026 -18.608 1.00 74.56 189 SER A N 1
ATOM 1520 C CA . SER A 1 189 ? 8.857 -24.419 -17.254 1.00 74.56 189 SER A CA 1
ATOM 1521 C C . SER A 1 189 ? 8.957 -23.217 -16.314 1.00 74.56 189 SER A C 1
ATOM 1523 O O . SER A 1 189 ? 9.977 -22.532 -16.276 1.00 74.56 189 SER A O 1
ATOM 1525 N N . ARG A 1 190 ? 7.943 -23.020 -15.471 1.00 86.62 190 ARG A N 1
ATOM 1526 C CA . ARG A 1 190 ? 7.958 -22.057 -14.363 1.00 86.62 190 ARG A CA 1
ATOM 1527 C C . ARG A 1 190 ? 8.801 -22.610 -13.214 1.00 86.62 190 ARG A C 1
ATOM 1529 O O . ARG A 1 190 ? 8.415 -23.586 -12.567 1.00 86.62 190 ARG A O 1
ATOM 1536 N N . GLN A 1 191 ? 9.951 -21.996 -12.956 1.00 89.25 191 GLN A N 1
ATOM 1537 C CA . GLN A 1 191 ? 10.923 -22.475 -11.969 1.00 89.25 191 GLN A CA 1
ATOM 1538 C C . GLN A 1 191 ? 11.033 -21.509 -10.795 1.00 89.25 191 GLN A C 1
ATOM 1540 O O . GLN A 1 191 ? 11.280 -20.322 -10.968 1.00 89.25 191 GLN A O 1
ATOM 1545 N N . LEU A 1 192 ? 10.877 -22.025 -9.582 1.00 90.38 192 LEU A N 1
ATOM 1546 C CA . LEU A 1 192 ? 11.078 -21.299 -8.338 1.00 90.38 192 LEU A CA 1
ATOM 1547 C C . LEU A 1 192 ? 12.407 -21.719 -7.712 1.00 90.38 192 LEU A C 1
ATOM 1549 O O . LEU A 1 192 ? 12.562 -22.836 -7.229 1.00 90.38 192 LEU A O 1
ATOM 1553 N N . PHE A 1 193 ? 13.359 -20.806 -7.686 1.00 89.94 193 PHE A N 1
ATOM 1554 C CA . PHE A 1 193 ? 14.652 -20.960 -7.040 1.00 89.94 193 PHE A CA 1
ATOM 1555 C C . PHE A 1 193 ? 14.552 -20.548 -5.572 1.00 89.94 193 PHE A C 1
ATOM 1557 O O . PHE A 1 193 ? 14.048 -19.468 -5.281 1.00 89.94 193 PHE A O 1
ATOM 1564 N N . ILE A 1 194 ? 15.031 -21.388 -4.654 1.00 89.56 194 ILE A N 1
ATOM 1565 C CA . ILE A 1 194 ? 14.997 -21.159 -3.202 1.00 89.56 194 ILE A CA 1
ATOM 1566 C C . ILE A 1 194 ? 16.417 -21.286 -2.657 1.00 89.56 194 ILE A C 1
ATOM 1568 O O . ILE A 1 194 ? 17.019 -22.355 -2.760 1.00 89.56 194 ILE A O 1
ATOM 1572 N N . LEU A 1 195 ? 16.931 -20.214 -2.057 1.00 88.12 195 LEU A N 1
ATOM 1573 C CA . LEU A 1 195 ? 18.303 -20.125 -1.555 1.00 88.12 195 LEU A CA 1
ATOM 1574 C C . LEU A 1 195 ? 18.327 -19.874 -0.043 1.00 88.12 195 LEU A C 1
ATOM 1576 O O . LEU A 1 195 ? 17.651 -18.961 0.450 1.00 88.12 195 LEU A O 1
ATOM 1580 N N . ALA A 1 196 ? 19.181 -20.628 0.655 1.00 86.19 196 ALA A N 1
ATOM 1581 C CA . ALA A 1 196 ? 19.599 -20.374 2.029 1.00 86.19 196 ALA A CA 1
ATOM 1582 C C . ALA A 1 196 ? 18.423 -20.240 3.023 1.00 86.19 196 ALA A C 1
ATOM 1584 O O . ALA A 1 196 ? 17.396 -20.929 2.930 1.00 86.19 196 ALA A O 1
ATOM 1585 N N . GLY A 1 197 ? 18.589 -19.366 4.017 1.00 86.44 197 GLY A N 1
ATOM 1586 C CA . GLY A 1 197 ? 17.663 -19.141 5.116 1.00 86.44 197 GLY A CA 1
ATOM 1587 C C . GLY A 1 197 ? 18.142 -19.772 6.415 1.00 86.44 197 GLY A C 1
ATOM 1588 O O . GLY A 1 197 ? 19.271 -20.234 6.545 1.00 86.44 197 GLY A O 1
ATOM 1589 N N . GLN A 1 198 ? 17.263 -19.772 7.407 1.00 86.94 198 GLN A N 1
ATOM 1590 C CA . GLN A 1 198 ? 17.538 -20.317 8.724 1.00 86.94 198 GLN A CA 1
ATOM 1591 C C . GLN A 1 198 ? 16.470 -21.328 9.103 1.00 86.94 198 GLN A C 1
ATOM 1593 O O . GLN A 1 198 ? 15.268 -21.057 9.014 1.00 86.94 198 GLN A O 1
ATOM 1598 N N . ARG A 1 199 ? 16.912 -22.485 9.586 1.00 85.62 199 ARG A N 1
ATOM 1599 C CA . ARG A 1 199 ? 16.047 -23.468 10.225 1.00 85.62 199 ARG A CA 1
ATOM 1600 C C . ARG A 1 199 ? 16.425 -23.561 11.693 1.00 85.62 199 ARG A C 1
ATOM 1602 O O . ARG A 1 199 ? 17.518 -23.998 12.039 1.00 85.62 199 ARG A O 1
ATOM 1609 N N . ILE A 1 200 ? 15.495 -23.175 12.565 1.00 84.50 200 ILE A N 1
ATOM 1610 C CA . ILE A 1 200 ? 15.699 -23.127 14.019 1.00 84.50 200 ILE A CA 1
ATOM 1611 C C . ILE A 1 200 ? 16.883 -22.207 14.363 1.00 84.50 200 ILE A C 1
ATOM 1613 O O . ILE A 1 200 ? 16.697 -20.999 14.438 1.00 84.50 200 ILE A O 1
ATOM 1617 N N . LYS A 1 201 ? 18.089 -22.752 14.545 1.00 82.19 201 LYS A N 1
ATOM 1618 C CA . LYS A 1 201 ? 19.312 -22.002 14.873 1.00 82.19 201 LYS A CA 1
ATOM 1619 C C . LYS A 1 201 ? 20.405 -22.144 13.810 1.00 82.19 201 LYS A C 1
ATOM 1621 O O . LYS A 1 201 ? 21.446 -21.511 13.940 1.00 82.19 201 LYS A O 1
ATOM 1626 N N . GLU A 1 202 ? 20.176 -22.942 12.770 1.00 83.25 202 GLU A N 1
ATOM 1627 C CA . GLU A 1 202 ? 21.167 -23.253 11.739 1.00 83.25 202 GLU A CA 1
ATOM 1628 C C . GLU A 1 202 ? 20.922 -22.413 10.486 1.00 83.25 202 GLU A C 1
ATOM 1630 O O . GLU A 1 202 ? 19.807 -22.391 9.955 1.00 83.25 202 GLU A O 1
ATOM 1635 N N . TYR A 1 203 ? 21.965 -21.720 10.022 1.00 85.12 203 TYR A N 1
ATOM 1636 C CA . TYR A 1 203 ? 21.959 -21.049 8.725 1.00 85.12 203 TYR A CA 1
ATOM 1637 C C . TYR A 1 203 ? 22.251 -22.060 7.624 1.00 85.12 203 TYR A C 1
ATOM 1639 O O . TYR A 1 203 ? 23.173 -22.867 7.732 1.00 85.12 203 TYR A O 1
ATOM 1647 N N . LEU A 1 204 ? 21.454 -22.000 6.567 1.00 84.88 204 LEU A N 1
ATOM 1648 C CA . LEU A 1 204 ? 21.494 -22.930 5.456 1.00 84.88 204 LEU A CA 1
ATOM 1649 C C . LEU A 1 204 ? 22.263 -22.308 4.284 1.00 84.88 204 LEU A C 1
ATOM 1651 O O . LEU A 1 204 ? 22.176 -21.107 4.032 1.00 84.88 204 LEU A O 1
ATOM 1655 N N . THR A 1 205 ? 23.002 -23.147 3.566 1.00 84.31 205 THR A N 1
ATOM 1656 C CA . THR A 1 205 ? 23.720 -22.843 2.310 1.00 84.31 205 THR A CA 1
ATOM 1657 C C . THR A 1 205 ? 23.170 -23.658 1.143 1.00 84.31 205 THR A C 1
ATOM 1659 O O . THR A 1 205 ? 23.802 -23.787 0.097 1.00 84.31 205 THR A O 1
ATOM 1662 N N . ASP A 1 206 ? 22.011 -24.274 1.345 1.00 84.75 206 ASP A N 1
ATOM 1663 C CA . ASP A 1 206 ? 21.353 -25.110 0.362 1.00 84.75 206 ASP A CA 1
ATOM 1664 C C . ASP A 1 206 ? 20.675 -24.257 -0.722 1.00 84.75 206 ASP A C 1
ATOM 1666 O O . ASP A 1 206 ? 20.313 -23.089 -0.532 1.00 84.75 206 ASP A O 1
ATOM 1670 N N . PHE A 1 207 ? 20.544 -24.854 -1.900 1.00 87.44 207 PHE A N 1
ATOM 1671 C CA . PHE A 1 207 ? 19.984 -24.215 -3.076 1.00 87.44 207 PHE A CA 1
ATOM 1672 C C . PHE A 1 207 ? 19.119 -25.211 -3.849 1.00 87.44 207 PHE A C 1
ATOM 1674 O O . PHE A 1 207 ? 19.596 -26.257 -4.301 1.00 87.44 207 PHE A O 1
ATOM 1681 N N . PHE A 1 208 ? 17.842 -24.874 -4.013 1.00 88.12 208 PHE A N 1
ATOM 1682 C CA . PHE A 1 208 ? 16.842 -25.715 -4.665 1.00 88.12 208 PHE A CA 1
ATOM 1683 C C . PHE A 1 208 ? 16.201 -24.990 -5.837 1.00 88.12 208 PHE A C 1
ATOM 1685 O O . PHE A 1 208 ? 16.029 -23.772 -5.809 1.00 88.12 208 PHE A O 1
ATOM 1692 N N . MET A 1 209 ? 15.757 -25.767 -6.814 1.00 88.38 209 MET A N 1
ATOM 1693 C CA . MET A 1 209 ? 14.795 -25.346 -7.821 1.00 88.38 209 MET A CA 1
ATOM 1694 C C . MET A 1 209 ? 13.533 -26.189 -7.668 1.00 88.38 209 MET A C 1
ATOM 1696 O O . MET A 1 209 ? 13.601 -27.407 -7.522 1.00 88.38 209 MET A O 1
ATOM 1700 N N . TYR A 1 210 ? 12.381 -25.538 -7.681 1.00 87.69 210 TYR A N 1
ATOM 1701 C CA . TYR A 1 210 ? 11.072 -26.161 -7.708 1.00 87.69 210 TYR A CA 1
ATOM 1702 C C . TYR A 1 210 ? 10.403 -25.855 -9.045 1.00 87.69 210 TYR A C 1
ATOM 1704 O O . TYR A 1 210 ? 10.186 -24.694 -9.382 1.00 87.69 210 TYR A O 1
ATOM 1712 N N . ASN A 1 211 ? 10.078 -26.890 -9.810 1.00 87.06 211 ASN A N 1
ATOM 1713 C CA . ASN A 1 211 ? 9.329 -26.755 -11.047 1.00 87.06 211 ASN A CA 1
ATOM 1714 C C . ASN A 1 211 ? 7.831 -26.751 -10.723 1.00 87.06 211 ASN A C 1
ATOM 1716 O O . ASN A 1 211 ? 7.281 -27.758 -10.273 1.00 87.06 211 ASN A O 1
ATOM 1720 N N . ILE A 1 212 ? 7.189 -25.608 -10.958 1.00 86.50 212 ILE A N 1
ATOM 1721 C CA . ILE A 1 212 ? 5.780 -25.362 -10.638 1.00 86.50 212 ILE A CA 1
ATOM 1722 C C . ILE A 1 212 ? 4.856 -26.171 -11.561 1.00 86.50 212 ILE A C 1
ATOM 1724 O O . ILE A 1 212 ? 3.773 -26.568 -11.139 1.00 86.50 212 ILE A O 1
ATOM 1728 N N . ASP A 1 213 ? 5.263 -26.423 -12.806 1.00 84.69 213 ASP A N 1
ATOM 1729 C CA . ASP A 1 213 ? 4.447 -27.144 -13.790 1.00 84.69 213 ASP A CA 1
ATOM 1730 C C . ASP A 1 213 ? 4.447 -28.655 -13.546 1.00 84.69 213 ASP A C 1
ATOM 1732 O O . ASP A 1 213 ? 3.422 -29.311 -13.729 1.00 84.69 213 ASP A O 1
ATOM 1736 N N . THR A 1 214 ? 5.579 -29.212 -13.106 1.00 84.19 214 THR A N 1
ATOM 1737 C CA . THR A 1 214 ? 5.726 -30.658 -12.873 1.00 84.19 214 THR A CA 1
ATOM 1738 C C . THR A 1 214 ? 5.609 -31.073 -11.405 1.00 84.19 214 THR A C 1
ATOM 1740 O O . THR A 1 214 ? 5.665 -32.266 -11.123 1.00 84.19 214 THR A O 1
ATOM 1743 N N . ASP A 1 215 ? 5.489 -30.122 -10.473 1.00 80.12 215 ASP A N 1
ATOM 1744 C CA . ASP A 1 215 ? 5.528 -30.346 -9.015 1.00 80.12 215 ASP A CA 1
ATOM 1745 C C . ASP A 1 215 ? 6.780 -31.128 -8.558 1.00 80.12 215 ASP A C 1
ATOM 1747 O O . ASP A 1 215 ? 6.713 -32.049 -7.742 1.00 80.12 215 ASP A O 1
ATOM 1751 N N . THR A 1 216 ? 7.954 -30.782 -9.102 1.00 83.25 216 THR A N 1
ATOM 1752 C CA . THR A 1 216 ? 9.222 -31.471 -8.789 1.00 83.25 216 THR A CA 1
ATOM 1753 C C . THR A 1 216 ? 10.244 -30.541 -8.151 1.00 83.25 216 THR A C 1
ATOM 1755 O O . THR A 1 216 ? 10.316 -29.355 -8.459 1.00 83.25 216 THR A O 1
ATOM 1758 N N . VAL A 1 217 ? 11.064 -31.090 -7.252 1.00 85.50 217 VAL A N 1
ATOM 1759 C CA . VAL A 1 217 ? 12.172 -30.378 -6.601 1.00 85.50 217 VAL A CA 1
ATOM 1760 C C . VAL A 1 217 ? 13.492 -30.942 -7.112 1.00 85.50 217 VAL A C 1
ATOM 1762 O O . VAL A 1 217 ? 13.713 -32.150 -7.079 1.00 85.50 217 VAL A O 1
ATOM 1765 N N . THR A 1 218 ? 14.386 -30.058 -7.541 1.00 86.31 218 THR A N 1
ATOM 1766 C CA . THR A 1 218 ? 15.764 -30.363 -7.927 1.00 86.31 218 THR A CA 1
ATOM 1767 C C . THR A 1 218 ? 16.724 -29.702 -6.945 1.00 86.31 218 THR A C 1
ATOM 1769 O O . THR A 1 218 ? 16.649 -28.499 -6.693 1.00 86.31 218 THR A O 1
ATOM 1772 N N . TYR A 1 219 ? 17.643 -30.488 -6.393 1.00 84.06 219 TYR A N 1
ATOM 1773 C CA . TYR A 1 219 ? 18.692 -30.003 -5.501 1.00 84.06 219 TYR A CA 1
ATOM 1774 C C . TYR A 1 219 ? 19.861 -29.521 -6.354 1.00 84.06 219 TYR A C 1
ATOM 1776 O O . TYR A 1 219 ? 20.532 -30.329 -6.993 1.00 84.06 219 TYR A O 1
ATOM 1784 N N . ILE A 1 220 ? 20.087 -28.209 -6.380 1.00 84.69 220 ILE A N 1
ATOM 1785 C CA . ILE A 1 220 ? 21.226 -27.618 -7.090 1.00 84.69 220 ILE A CA 1
ATOM 1786 C C . ILE A 1 220 ? 22.471 -27.719 -6.205 1.00 84.69 220 ILE A C 1
ATOM 1788 O O . ILE A 1 220 ? 23.538 -28.113 -6.671 1.00 84.69 220 ILE A O 1
ATOM 1792 N N . SER A 1 221 ? 22.320 -27.431 -4.911 1.00 83.31 221 SER A N 1
ATOM 1793 C CA . SER A 1 221 ? 23.340 -27.679 -3.893 1.00 83.31 221 SER A CA 1
ATOM 1794 C C . SER A 1 221 ? 22.692 -28.050 -2.566 1.00 83.31 221 SER A C 1
ATOM 1796 O O . SER A 1 221 ? 21.727 -27.425 -2.137 1.00 83.31 221 SER A O 1
ATOM 1798 N N . ASP A 1 222 ? 23.239 -29.060 -1.896 1.00 76.56 222 ASP A N 1
ATOM 1799 C CA . ASP A 1 222 ? 22.808 -29.484 -0.561 1.00 76.56 222 ASP A CA 1
ATOM 1800 C C . ASP A 1 222 ? 23.518 -28.720 0.573 1.00 76.56 222 ASP A C 1
ATOM 1802 O O . ASP A 1 222 ? 23.254 -28.975 1.746 1.00 76.56 222 ASP A O 1
ATOM 1806 N N . GLY A 1 223 ? 24.428 -27.797 0.238 1.00 72.06 223 GLY A N 1
ATOM 1807 C CA . GLY A 1 223 ? 25.192 -27.013 1.209 1.00 72.06 223 GLY A CA 1
ATOM 1808 C C . GLY A 1 223 ? 26.287 -27.789 1.958 1.00 72.06 223 GLY A C 1
ATOM 1809 O O . GLY A 1 223 ? 26.978 -27.201 2.788 1.00 72.06 223 GLY A O 1
ATOM 1810 N N . THR A 1 224 ? 26.482 -29.085 1.671 1.00 66.25 224 THR A N 1
ATOM 1811 C CA . THR A 1 224 ? 27.442 -29.963 2.374 1.00 66.25 224 THR A CA 1
ATOM 1812 C C . THR A 1 224 ? 28.793 -30.093 1.667 1.00 66.25 224 THR A C 1
ATOM 1814 O O . THR A 1 224 ? 29.785 -30.516 2.269 1.00 66.25 224 THR A O 1
ATOM 1817 N N . ARG A 1 225 ? 28.858 -29.736 0.378 1.00 59.09 225 ARG A N 1
ATOM 1818 C CA . ARG A 1 225 ? 30.080 -29.847 -0.426 1.00 59.09 225 ARG A CA 1
ATOM 1819 C C . ARG A 1 225 ? 31.102 -28.778 -0.027 1.00 59.09 225 ARG A C 1
ATOM 1821 O O . ARG A 1 225 ? 30.800 -27.592 -0.006 1.00 59.09 225 ARG A O 1
ATOM 1828 N N . LYS A 1 226 ? 32.347 -29.211 0.216 1.00 51.31 226 LYS A N 1
ATOM 1829 C CA . LYS A 1 226 ? 33.517 -28.352 0.508 1.00 51.31 226 LYS A CA 1
ATOM 1830 C C . LYS A 1 226 ? 33.919 -27.404 -0.637 1.00 51.31 226 LYS A C 1
ATOM 1832 O O . LYS A 1 226 ? 34.771 -26.551 -0.410 1.00 51.31 226 LYS A O 1
ATOM 1837 N N . ASP A 1 227 ? 33.308 -27.513 -1.818 1.00 52.28 227 ASP A N 1
ATOM 1838 C CA . ASP A 1 227 ? 33.447 -26.538 -2.910 1.00 52.28 227 ASP A CA 1
ATOM 1839 C C . ASP A 1 227 ? 32.561 -25.311 -2.650 1.00 52.28 227 ASP A C 1
ATOM 1841 O O . ASP A 1 227 ? 31.586 -25.026 -3.349 1.00 52.28 227 ASP A O 1
ATOM 1845 N N . SER A 1 228 ? 32.935 -24.555 -1.617 1.00 52.72 228 SER A N 1
ATOM 1846 C CA . SER A 1 228 ? 32.311 -23.298 -1.190 1.00 52.72 228 SER A CA 1
ATOM 1847 C C . SER A 1 228 ? 32.452 -22.149 -2.201 1.00 52.72 228 SER A C 1
ATOM 1849 O O . SER A 1 228 ? 32.144 -21.007 -1.877 1.00 52.72 228 SER A O 1
ATOM 1851 N N . SER A 1 229 ? 32.964 -22.410 -3.406 1.00 55.41 229 SER A N 1
ATOM 1852 C CA . SER A 1 229 ? 33.130 -21.423 -4.478 1.00 55.41 229 SER A CA 1
ATOM 1853 C C . SER A 1 229 ? 31.899 -21.288 -5.378 1.00 55.41 229 SER A C 1
ATOM 1855 O O . SER A 1 229 ? 31.817 -20.330 -6.141 1.00 55.41 229 SER A O 1
ATOM 1857 N N . SER A 1 230 ? 30.952 -22.232 -5.308 1.00 57.84 230 SER A N 1
ATOM 1858 C CA . SER A 1 230 ? 29.812 -22.312 -6.235 1.00 57.84 230 SER A CA 1
ATOM 1859 C C . SER A 1 230 ? 28.477 -21.834 -5.657 1.00 57.84 230 SER A C 1
ATOM 1861 O O . SER A 1 230 ? 27.521 -21.654 -6.410 1.00 57.84 230 SER A O 1
ATOM 1863 N N . VAL A 1 231 ? 28.395 -21.600 -4.343 1.00 63.59 231 VAL A N 1
ATOM 1864 C CA . VAL A 1 231 ? 27.171 -21.141 -3.671 1.00 63.59 231 VAL A CA 1
ATOM 1865 C C . VAL A 1 231 ? 27.519 -20.015 -2.699 1.00 63.59 231 VAL A C 1
ATOM 1867 O O . VAL A 1 231 ? 28.550 -20.107 -2.027 1.00 63.59 231 VAL A O 1
ATOM 1870 N N . PRO A 1 232 ? 26.699 -18.950 -2.610 1.00 67.88 232 PRO A N 1
ATOM 1871 C CA . PRO A 1 232 ? 26.895 -17.890 -1.630 1.00 67.88 232 PRO A CA 1
ATOM 1872 C C . PRO A 1 232 ? 27.016 -18.425 -0.198 1.00 67.88 232 PRO A C 1
ATOM 1874 O O . PRO A 1 232 ? 26.469 -19.476 0.142 1.00 67.88 232 PRO A O 1
ATOM 1877 N N . ALA A 1 233 ? 27.719 -17.673 0.653 1.00 68.94 233 ALA A N 1
ATOM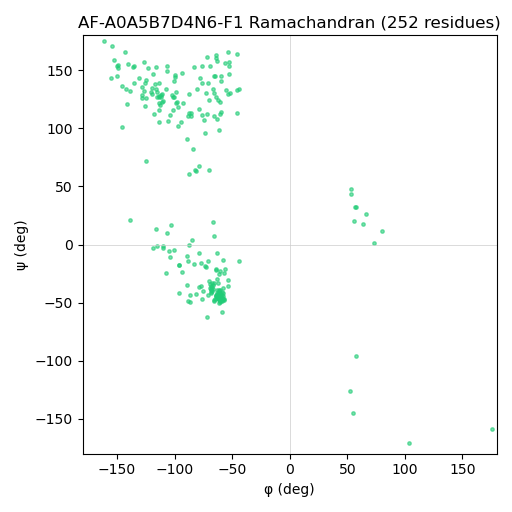 1878 C CA . ALA A 1 233 ? 27.837 -17.991 2.071 1.00 68.94 233 ALA A CA 1
ATOM 1879 C C . ALA A 1 233 ? 26.458 -18.110 2.741 1.00 68.94 233 ALA A C 1
ATOM 1881 O O . ALA A 1 233 ? 25.474 -17.516 2.287 1.00 68.94 233 ALA A O 1
ATOM 1882 N N . ALA A 1 234 ? 26.407 -18.856 3.848 1.00 71.69 234 ALA A N 1
ATOM 1883 C CA . ALA A 1 234 ? 25.193 -19.007 4.642 1.00 71.69 234 ALA A CA 1
ATOM 1884 C C . ALA A 1 234 ? 24.681 -17.625 5.052 1.00 71.69 234 ALA A C 1
ATOM 1886 O O . ALA A 1 234 ? 25.456 -16.794 5.529 1.00 71.69 234 ALA A O 1
ATOM 1887 N N . GLY A 1 235 ? 23.385 -17.381 4.888 1.00 68.25 235 GLY A N 1
ATOM 1888 C CA . GLY A 1 235 ? 22.824 -16.076 5.192 1.00 68.25 235 GLY A CA 1
ATOM 1889 C C . GLY A 1 235 ? 21.358 -16.122 5.577 1.00 68.25 235 GLY A C 1
ATOM 1890 O O . GLY A 1 235 ? 20.614 -17.053 5.265 1.00 68.25 235 GLY A O 1
ATOM 1891 N N . PHE A 1 236 ? 20.952 -15.066 6.270 1.00 69.81 236 PHE A N 1
ATOM 1892 C CA . PHE A 1 236 ? 19.579 -14.796 6.656 1.00 69.81 236 PHE A CA 1
ATOM 1893 C C . PHE A 1 236 ? 19.167 -13.477 6.033 1.00 69.81 236 PHE A C 1
ATOM 1895 O O . PHE A 1 236 ? 19.881 -12.482 6.146 1.00 69.81 236 PHE A O 1
ATOM 1902 N N . THR A 1 237 ? 18.024 -13.460 5.354 1.00 77.12 237 THR A N 1
ATOM 1903 C CA . THR A 1 237 ? 17.495 -12.270 4.674 1.00 77.12 237 THR A CA 1
ATOM 1904 C C . THR A 1 237 ? 18.448 -11.672 3.629 1.00 77.12 237 THR A C 1
ATOM 1906 O O . THR A 1 237 ? 18.424 -10.464 3.394 1.00 77.12 237 THR A O 1
ATOM 1909 N N . GLN A 1 238 ? 19.245 -12.516 2.957 1.00 80.44 238 GLN A N 1
ATOM 1910 C CA . GLN A 1 238 ? 20.013 -12.130 1.759 1.00 80.44 238 GLN A CA 1
ATOM 1911 C C . GLN A 1 238 ? 19.087 -11.512 0.702 1.00 80.44 238 GLN A C 1
ATOM 1913 O O . GLN A 1 238 ? 17.873 -11.640 0.813 1.00 80.44 238 GLN A O 1
ATOM 1918 N N . LYS A 1 239 ? 19.604 -10.835 -0.323 1.00 84.81 239 LYS A N 1
ATOM 1919 C CA . LYS A 1 239 ? 18.775 -10.345 -1.441 1.00 84.81 239 LYS A CA 1
ATOM 1920 C C . LYS A 1 239 ? 19.186 -11.059 -2.715 1.00 84.81 239 LYS A C 1
ATOM 1922 O O . LYS A 1 239 ? 20.373 -11.130 -3.006 1.00 84.81 239 LYS A O 1
ATOM 1927 N N . ALA A 1 240 ? 18.216 -11.581 -3.457 1.00 87.31 240 ALA A N 1
ATOM 1928 C CA . ALA A 1 240 ? 18.464 -12.250 -4.725 1.00 87.31 240 ALA A CA 1
ATOM 1929 C C . ALA A 1 240 ? 17.520 -11.715 -5.805 1.00 87.31 240 ALA A C 1
ATOM 1931 O O . ALA A 1 240 ? 16.363 -11.401 -5.520 1.00 87.31 240 ALA A O 1
ATOM 1932 N N . THR A 1 241 ? 18.022 -11.607 -7.031 1.00 88.62 241 THR A N 1
ATOM 1933 C CA . THR A 1 241 ? 17.223 -11.340 -8.231 1.00 88.62 241 THR A CA 1
ATOM 1934 C C . THR A 1 241 ? 17.664 -12.274 -9.346 1.00 88.62 241 THR A C 1
ATOM 1936 O O . THR A 1 241 ? 18.817 -12.708 -9.373 1.00 88.62 241 THR A O 1
ATOM 1939 N N . ILE A 1 242 ? 16.757 -12.565 -10.269 1.00 87.75 242 ILE A N 1
ATOM 1940 C CA . ILE A 1 242 ? 17.035 -13.363 -11.458 1.00 87.75 242 ILE A CA 1
ATOM 1941 C C . ILE A 1 242 ? 17.055 -12.462 -12.690 1.00 87.75 242 ILE A C 1
ATOM 1943 O O . ILE A 1 242 ? 16.180 -11.614 -12.856 1.00 87.75 242 ILE A O 1
ATOM 1947 N N . ASP A 1 243 ? 18.066 -12.646 -13.529 1.00 86.25 243 ASP A N 1
ATOM 1948 C CA . ASP A 1 243 ? 18.061 -12.211 -14.917 1.00 86.25 243 ASP A CA 1
ATOM 1949 C C . ASP A 1 243 ? 17.661 -13.422 -15.776 1.00 86.25 243 ASP A C 1
ATOM 1951 O O . ASP A 1 243 ? 18.483 -14.317 -16.008 1.00 86.25 243 ASP A O 1
ATOM 1955 N N . PRO A 1 244 ? 16.400 -13.490 -16.231 1.00 76.06 244 PRO A N 1
ATOM 1956 C CA . PRO A 1 244 ? 15.918 -14.621 -17.013 1.00 76.06 244 PRO A CA 1
ATOM 1957 C C . PRO A 1 244 ? 16.477 -14.652 -18.443 1.00 76.06 244 PRO A C 1
ATOM 1959 O O . PRO A 1 244 ? 16.451 -15.698 -19.083 1.00 76.06 244 PRO A O 1
ATOM 1962 N N . HIS A 1 245 ? 16.988 -13.535 -18.972 1.00 77.81 245 HIS A N 1
ATOM 1963 C CA . HIS A 1 245 ? 17.580 -13.502 -20.312 1.00 77.81 245 HIS A CA 1
ATOM 1964 C C . HIS A 1 245 ? 18.997 -14.070 -20.311 1.00 77.81 245 HIS A C 1
ATOM 1966 O O . HIS A 1 245 ? 19.398 -14.743 -21.260 1.00 77.81 245 HIS A O 1
ATOM 1972 N N . LEU A 1 246 ? 19.746 -13.803 -19.240 1.00 82.06 246 LEU A N 1
ATOM 1973 C CA . LEU A 1 246 ? 21.091 -14.337 -19.040 1.00 82.06 246 LEU A CA 1
ATOM 1974 C C . LEU A 1 246 ? 21.100 -15.686 -18.314 1.00 82.06 246 LEU A C 1
ATOM 1976 O O . LEU A 1 246 ? 22.150 -16.326 -18.253 1.00 82.06 246 LEU A O 1
ATOM 1980 N N . ASN A 1 247 ? 19.951 -16.118 -17.783 1.00 81.31 247 ASN A N 1
ATOM 1981 C CA . ASN A 1 247 ? 19.813 -17.285 -16.915 1.00 81.31 247 ASN A CA 1
ATOM 1982 C C . ASN A 1 247 ? 20.776 -17.217 -15.711 1.00 81.31 247 ASN A C 1
ATOM 1984 O O . ASN A 1 247 ? 21.524 -18.153 -15.422 1.00 81.31 247 ASN A O 1
ATOM 1988 N N . GLN A 1 248 ? 20.807 -16.057 -15.045 1.00 87.69 248 GLN A N 1
ATOM 1989 C CA . GLN A 1 248 ? 21.710 -15.765 -13.929 1.00 87.69 248 GLN A CA 1
ATOM 1990 C C . GLN A 1 248 ? 20.936 -15.324 -12.693 1.00 87.69 248 GLN A C 1
ATOM 1992 O O . GLN A 1 248 ? 19.972 -14.569 -12.779 1.00 87.69 248 GLN A O 1
ATOM 1997 N N . ILE A 1 249 ? 21.395 -15.760 -11.521 1.00 87.50 249 ILE A N 1
ATOM 1998 C CA . ILE A 1 249 ? 20.881 -15.290 -10.235 1.00 87.50 249 ILE A CA 1
ATOM 1999 C C . ILE A 1 249 ? 21.968 -14.454 -9.572 1.00 87.50 249 ILE A C 1
ATOM 2001 O O . ILE A 1 249 ? 23.075 -14.931 -9.320 1.00 87.50 249 ILE A O 1
ATOM 2005 N N . HIS A 1 250 ? 21.636 -13.205 -9.269 1.00 87.06 250 HIS A N 1
ATOM 2006 C CA . HIS A 1 250 ? 22.517 -12.279 -8.574 1.00 87.06 250 HIS A CA 1
ATOM 2007 C C . HIS A 1 250 ? 22.136 -12.258 -7.101 1.00 87.06 250 HIS A C 1
ATOM 2009 O O . HIS A 1 250 ? 20.995 -11.944 -6.762 1.00 87.06 250 HIS A O 1
ATOM 2015 N N . VAL A 1 251 ? 23.093 -12.577 -6.231 1.00 84.12 251 VAL A N 1
ATOM 2016 C CA . VAL A 1 251 ? 22.895 -12.615 -4.779 1.00 84.12 251 VAL A CA 1
ATOM 2017 C C . VAL A 1 251 ? 23.756 -11.547 -4.122 1.00 84.12 251 VAL A C 1
ATOM 2019 O O . VAL A 1 251 ? 24.968 -11.503 -4.321 1.00 84.12 251 VAL A O 1
ATOM 2022 N N . LEU A 1 252 ? 23.126 -10.703 -3.312 1.00 81.69 252 LEU A N 1
ATOM 2023 C CA . LEU A 1 252 ? 23.782 -9.757 -2.423 1.00 81.69 252 LEU A CA 1
ATOM 2024 C C . LEU A 1 252 ? 23.754 -10.327 -1.001 1.00 81.69 252 LEU A C 1
ATOM 2026 O O . LEU A 1 252 ? 22.683 -10.503 -0.409 1.00 81.69 252 LEU A O 1
ATOM 2030 N N . SER A 1 253 ? 24.942 -10.605 -0.468 1.00 70.75 253 SER A N 1
ATOM 2031 C CA . SER A 1 253 ? 25.159 -11.002 0.924 1.00 70.75 253 SER A CA 1
ATOM 2032 C C . SER A 1 253 ? 25.942 -9.907 1.645 1.00 70.75 253 SER A C 1
ATOM 2034 O O . SER A 1 253 ? 26.858 -9.334 1.055 1.00 70.75 253 SER A O 1
ATOM 2036 N N . TYR A 1 254 ? 25.559 -9.624 2.891 1.00 60.47 254 TYR A N 1
ATOM 2037 C CA . TYR A 1 254 ? 26.265 -8.718 3.803 1.00 60.47 254 TYR A CA 1
ATOM 2038 C C . TYR A 1 254 ? 27.262 -9.481 4.673 1.00 60.47 254 TYR A C 1
ATOM 2040 O O . TYR A 1 254 ? 27.028 -10.697 4.879 1.00 60.47 254 TYR A O 1
#

Mean predicted aligned error: 13.87 Å